Protein AF-A0A8J2SKM5-F1 (afdb_monomer_lite)

Structure (mmCIF, N/CA/C/O backbone):
data_AF-A0A8J2SKM5-F1
#
_entry.id   AF-A0A8J2SKM5-F1
#
loop_
_atom_site.group_PDB
_atom_site.id
_atom_site.type_symbol
_atom_site.label_atom_id
_atom_site.label_alt_id
_atom_site.label_comp_id
_atom_site.label_asym_id
_atom_site.label_entity_id
_atom_site.label_seq_id
_atom_site.pdbx_PDB_ins_code
_atom_site.Cartn_x
_atom_site.Cartn_y
_atom_site.Cartn_z
_atom_site.occupancy
_atom_site.B_iso_or_equiv
_atom_site.auth_seq_id
_atom_site.auth_comp_id
_atom_site.auth_asym_id
_atom_site.auth_atom_id
_atom_site.pdbx_PDB_model_num
ATOM 1 N N . MET A 1 1 ? 37.580 -40.994 -52.115 1.00 48.69 1 MET A N 1
ATOM 2 C CA . MET A 1 1 ? 36.484 -40.084 -52.524 1.00 48.69 1 MET A CA 1
ATOM 3 C C . MET A 1 1 ? 35.412 -40.002 -51.429 1.00 48.69 1 MET A C 1
ATOM 5 O O . MET A 1 1 ? 34.356 -40.594 -51.573 1.00 48.69 1 MET A O 1
ATOM 9 N N . ALA A 1 2 ? 35.670 -39.309 -50.312 1.00 52.66 2 ALA A N 1
ATOM 10 C CA . ALA A 1 2 ? 34.698 -39.196 -49.207 1.00 52.66 2 ALA A CA 1
ATOM 11 C C . ALA A 1 2 ? 34.924 -37.935 -48.347 1.00 52.66 2 ALA A C 1
ATOM 13 O O . ALA A 1 2 ? 34.934 -37.985 -47.120 1.00 52.66 2 ALA A O 1
ATOM 14 N N . HIS A 1 3 ? 35.181 -36.783 -48.975 1.00 53.03 3 HIS A N 1
ATOM 15 C CA . HIS A 1 3 ? 35.448 -35.561 -48.215 1.00 53.03 3 HIS A CA 1
ATOM 16 C C . HIS A 1 3 ? 35.112 -34.302 -49.016 1.00 53.03 3 HIS A C 1
ATOM 18 O O . HIS A 1 3 ? 35.996 -33.714 -49.628 1.00 53.03 3 HIS A O 1
ATOM 24 N N . LYS A 1 4 ? 33.827 -33.913 -49.062 1.00 53.94 4 LYS A N 1
ATOM 25 C CA . LYS A 1 4 ? 33.366 -32.530 -49.346 1.00 53.94 4 LYS A CA 1
ATOM 26 C C . LYS A 1 4 ? 31.835 -32.414 -49.338 1.00 53.94 4 LYS A C 1
ATOM 28 O O . LYS A 1 4 ? 31.220 -31.926 -50.273 1.00 53.94 4 LYS A O 1
ATOM 33 N N . MET A 1 5 ? 31.205 -32.795 -48.233 1.00 50.91 5 MET A N 1
ATOM 34 C CA . MET A 1 5 ? 29.841 -32.346 -47.935 1.00 50.91 5 MET A CA 1
ATOM 35 C C . MET A 1 5 ? 29.822 -31.691 -46.554 1.00 50.91 5 MET A C 1
ATOM 37 O O . MET A 1 5 ? 29.041 -32.024 -45.672 1.00 50.91 5 MET A O 1
ATOM 41 N N . ARG A 1 6 ? 30.717 -30.706 -46.366 1.00 52.28 6 ARG A N 1
ATOM 42 C CA . ARG A 1 6 ? 30.494 -29.636 -45.389 1.00 52.28 6 ARG A CA 1
ATOM 43 C C . ARG A 1 6 ? 29.260 -28.887 -45.868 1.00 52.28 6 ARG A C 1
ATOM 45 O O . ARG A 1 6 ? 29.346 -27.951 -46.661 1.00 52.28 6 ARG A O 1
ATOM 52 N N . THR A 1 7 ? 28.110 -29.370 -45.416 1.00 53.09 7 THR A N 1
ATOM 53 C CA . THR A 1 7 ? 26.835 -28.676 -45.395 1.00 53.09 7 THR A CA 1
ATOM 54 C C . THR A 1 7 ? 27.096 -27.217 -45.076 1.00 53.09 7 THR A C 1
ATOM 56 O O . THR A 1 7 ? 27.365 -26.841 -43.933 1.00 53.09 7 THR A O 1
ATOM 59 N N . ARG A 1 8 ? 26.990 -26.385 -46.111 1.00 49.41 8 ARG A N 1
ATOM 60 C CA . ARG A 1 8 ? 26.709 -24.962 -46.008 1.00 49.41 8 ARG A CA 1
ATOM 61 C C . ARG A 1 8 ? 25.318 -24.802 -45.378 1.00 49.41 8 ARG A C 1
ATOM 63 O O . ARG A 1 8 ? 24.445 -24.174 -45.958 1.00 49.41 8 ARG A O 1
ATOM 70 N N . ARG A 1 9 ? 25.143 -25.246 -44.125 1.00 49.62 9 ARG A N 1
ATOM 71 C CA . ARG A 1 9 ? 24.235 -24.633 -43.146 1.00 49.62 9 ARG A CA 1
ATOM 72 C C . ARG A 1 9 ? 24.802 -23.256 -42.774 1.00 49.62 9 ARG A C 1
ATOM 74 O O . ARG A 1 9 ? 24.892 -22.868 -41.616 1.00 49.62 9 ARG A O 1
ATOM 81 N N . ARG A 1 10 ? 25.147 -22.468 -43.798 1.00 50.62 10 ARG A N 1
ATOM 82 C CA . ARG A 1 10 ? 25.012 -21.024 -43.774 1.00 50.62 10 ARG A CA 1
ATOM 83 C C . ARG A 1 10 ? 23.504 -20.842 -43.767 1.00 50.62 10 ARG A C 1
ATOM 85 O O . ARG A 1 10 ? 22.896 -20.601 -44.803 1.00 50.62 10 ARG A O 1
ATOM 92 N N . ALA A 1 11 ? 22.911 -21.088 -42.599 1.00 51.03 11 ALA A N 1
ATOM 93 C CA . ALA A 1 11 ? 21.621 -20.557 -42.262 1.00 51.03 11 ALA A CA 1
ATOM 94 C C . ALA A 1 11 ? 21.741 -19.087 -42.645 1.00 51.03 11 ALA A C 1
ATOM 96 O O . ALA A 1 11 ? 22.418 -18.304 -41.972 1.00 51.03 11 ALA A O 1
ATOM 97 N N . ARG A 1 12 ? 21.164 -18.724 -43.795 1.00 51.00 12 ARG A N 1
ATOM 98 C CA . ARG A 1 12 ? 20.556 -17.417 -43.928 1.00 51.00 12 ARG A CA 1
ATOM 99 C C . ARG A 1 12 ? 19.688 -17.369 -42.683 1.00 51.00 12 ARG A C 1
ATOM 101 O O . ARG A 1 12 ? 18.651 -18.016 -42.632 1.00 51.00 12 ARG A O 1
ATOM 108 N N . ARG A 1 13 ? 20.197 -16.736 -41.622 1.00 56.44 13 ARG A N 1
ATOM 109 C CA . ARG A 1 13 ? 19.357 -16.157 -40.590 1.00 56.44 13 ARG A CA 1
ATOM 110 C C . ARG A 1 13 ? 18.520 -15.184 -41.393 1.00 56.44 13 ARG A C 1
ATOM 112 O O . ARG A 1 13 ? 18.945 -14.053 -41.624 1.00 56.44 13 ARG A O 1
ATOM 119 N N . GLU A 1 14 ? 17.435 -15.691 -41.974 1.00 56.38 14 GLU A N 1
ATOM 120 C CA . GLU A 1 14 ? 16.367 -14.866 -42.483 1.00 56.38 14 GLU A CA 1
ATOM 121 C C . GLU A 1 14 ? 16.112 -13.904 -41.346 1.00 56.38 14 GLU A C 1
ATOM 123 O O . GLU A 1 14 ? 15.884 -14.321 -40.207 1.00 56.38 14 GLU A O 1
ATOM 128 N N . LYS A 1 15 ? 16.378 -12.622 -41.619 1.00 57.97 15 LYS A N 1
ATOM 129 C CA . LYS A 1 15 ? 16.114 -11.567 -40.655 1.00 57.97 15 LYS A CA 1
ATOM 130 C C . LYS A 1 15 ? 14.704 -11.849 -40.161 1.00 57.97 15 LYS A C 1
ATOM 132 O O . LYS A 1 15 ? 13.797 -11.880 -40.994 1.00 57.97 15 LYS A O 1
ATOM 137 N N . SER A 1 16 ? 14.578 -12.145 -38.863 1.00 65.81 16 SER A N 1
ATOM 138 C CA . SER A 1 16 ? 13.290 -12.412 -38.230 1.00 65.81 16 SER A CA 1
ATOM 139 C C . SER A 1 16 ? 12.296 -11.385 -38.771 1.00 65.81 16 SER A C 1
ATOM 141 O O . SER A 1 16 ? 12.682 -10.216 -38.858 1.00 65.81 16 SER A O 1
ATOM 143 N N . PRO A 1 17 ? 11.086 -11.772 -39.204 1.00 72.31 17 PRO A N 1
ATOM 144 C CA . PRO A 1 17 ? 10.140 -10.855 -39.843 1.00 72.31 17 PRO A CA 1
ATOM 145 C C . PRO A 1 17 ? 9.897 -9.575 -39.021 1.00 72.31 17 PRO A C 1
ATOM 147 O O . PRO A 1 17 ? 9.673 -8.513 -39.594 1.00 72.31 17 PRO A O 1
ATOM 150 N N . LEU A 1 18 ? 10.090 -9.643 -37.698 1.00 65.94 18 LEU A N 1
ATOM 151 C CA . LEU A 1 18 ? 10.108 -8.501 -36.778 1.00 65.94 18 LEU A CA 1
ATOM 152 C C . LEU A 1 18 ? 11.129 -7.401 -37.141 1.00 65.94 18 LEU A C 1
ATOM 154 O O . LEU A 1 18 ? 10.846 -6.224 -36.968 1.00 65.94 18 LEU A O 1
ATOM 158 N N . LEU A 1 19 ? 12.296 -7.751 -37.685 1.00 68.81 19 LEU A N 1
ATOM 159 C CA . LEU A 1 19 ? 13.380 -6.825 -38.053 1.00 68.81 19 LEU A CA 1
ATOM 160 C C . LEU A 1 19 ? 13.127 -6.054 -39.356 1.00 68.81 19 LEU A C 1
ATOM 162 O O . LEU A 1 19 ? 13.995 -5.310 -39.805 1.00 68.81 19 LEU A O 1
ATOM 166 N N . ARG A 1 20 ? 11.986 -6.280 -40.015 1.00 79.81 20 ARG A N 1
ATOM 167 C CA . ARG A 1 20 ? 11.572 -5.521 -41.205 1.00 79.81 20 ARG A CA 1
ATOM 168 C C . ARG A 1 20 ? 10.576 -4.412 -40.876 1.00 79.81 20 ARG A C 1
ATOM 170 O O . ARG A 1 20 ? 10.197 -3.665 -41.773 1.00 79.81 20 ARG A O 1
ATOM 177 N N . LEU A 1 21 ? 10.133 -4.321 -39.624 1.00 82.44 21 LEU A N 1
ATOM 178 C CA . LEU A 1 21 ? 9.166 -3.317 -39.215 1.00 82.44 21 LEU A CA 1
ATOM 179 C C . LEU A 1 21 ? 9.835 -1.937 -39.086 1.00 82.44 21 LEU A C 1
ATOM 181 O O . LEU A 1 21 ? 10.950 -1.847 -38.566 1.00 82.44 21 LEU A O 1
ATOM 185 N N . PRO A 1 22 ? 9.154 -0.858 -39.508 1.00 85.44 22 PRO A N 1
ATOM 186 C CA . PRO A 1 22 ? 9.559 0.509 -39.212 1.00 85.44 22 PRO A CA 1
ATOM 187 C C . PRO A 1 22 ? 9.805 0.741 -37.717 1.00 85.44 22 PRO A C 1
ATOM 189 O O . PRO A 1 22 ? 9.097 0.210 -36.858 1.00 85.44 22 PRO A O 1
ATOM 192 N N . THR A 1 23 ? 10.774 1.603 -37.416 1.00 81.50 23 THR A N 1
ATOM 193 C CA . THR A 1 23 ? 11.190 1.996 -36.060 1.00 81.50 23 THR A CA 1
ATOM 194 C C . THR A 1 23 ? 10.018 2.405 -35.163 1.00 81.50 23 THR A C 1
ATOM 196 O O . THR A 1 23 ? 9.990 2.054 -33.982 1.00 81.50 23 THR A O 1
ATOM 199 N N . ASP A 1 24 ? 9.030 3.112 -35.714 1.00 78.50 24 ASP A N 1
ATOM 200 C CA . ASP A 1 24 ? 7.871 3.593 -34.956 1.00 78.50 24 ASP A CA 1
ATOM 201 C C . ASP A 1 24 ? 6.901 2.464 -34.593 1.00 78.50 24 ASP A C 1
ATOM 203 O O . ASP A 1 24 ? 6.382 2.426 -33.477 1.00 78.50 24 ASP A O 1
ATOM 207 N N . LEU A 1 25 ? 6.725 1.482 -35.485 1.00 80.75 25 LEU A N 1
ATOM 208 C CA . LEU A 1 25 ? 5.929 0.288 -35.196 1.00 80.75 25 LEU A CA 1
ATOM 209 C C . LEU A 1 25 ? 6.609 -0.592 -34.150 1.00 80.75 25 LEU A C 1
ATOM 211 O O . LEU A 1 25 ? 5.942 -1.073 -33.239 1.00 80.75 25 LEU A O 1
ATOM 215 N N . LEU A 1 26 ? 7.934 -0.744 -34.218 1.00 79.38 26 LEU A N 1
ATOM 216 C CA . LEU A 1 26 ? 8.693 -1.430 -33.171 1.00 79.38 26 LEU A CA 1
ATOM 217 C C . LEU A 1 26 ? 8.519 -0.740 -31.814 1.00 79.38 26 LEU A C 1
ATOM 219 O O . LEU A 1 26 ? 8.252 -1.412 -30.819 1.00 79.38 26 LEU A O 1
ATOM 223 N N . ARG A 1 27 ? 8.595 0.596 -31.769 1.00 74.38 27 ARG A N 1
ATOM 224 C CA . ARG A 1 27 ? 8.368 1.365 -30.537 1.00 74.38 27 ARG A CA 1
ATOM 225 C C . ARG A 1 27 ? 6.966 1.126 -29.973 1.00 74.38 27 ARG A C 1
ATOM 227 O O . ARG A 1 27 ? 6.847 0.884 -28.777 1.00 74.38 27 ARG A O 1
ATOM 234 N N . LYS A 1 28 ? 5.938 1.135 -30.828 1.00 79.00 28 LYS A N 1
ATOM 235 C CA . LYS A 1 28 ? 4.542 0.888 -30.437 1.00 79.00 28 LYS A CA 1
ATOM 236 C C . LYS A 1 28 ? 4.320 -0.546 -29.940 1.00 79.00 28 LYS A C 1
ATOM 238 O O . LYS A 1 28 ? 3.650 -0.764 -28.939 1.00 79.00 28 LYS A O 1
ATOM 243 N N . ILE A 1 29 ? 4.923 -1.540 -30.591 1.00 79.19 29 ILE A N 1
ATOM 244 C CA . ILE A 1 29 ? 4.860 -2.939 -30.134 1.00 79.19 29 ILE A CA 1
ATOM 245 C C . ILE A 1 29 ? 5.523 -3.079 -28.760 1.00 79.19 29 ILE A C 1
ATOM 247 O O . ILE A 1 29 ? 4.949 -3.687 -27.854 1.00 79.19 29 ILE A O 1
ATOM 251 N N . ALA A 1 30 ? 6.710 -2.494 -28.582 1.00 75.69 30 ALA A N 1
ATOM 252 C CA . ALA A 1 30 ? 7.411 -2.517 -27.303 1.00 75.69 30 ALA A CA 1
ATOM 253 C C . ALA A 1 30 ? 6.627 -1.803 -26.202 1.00 75.69 30 ALA A C 1
ATOM 255 O O . ALA A 1 30 ? 6.622 -2.290 -25.071 1.00 75.69 30 ALA A O 1
ATOM 256 N N . SER A 1 31 ? 5.935 -0.705 -26.530 1.00 74.19 31 SER A N 1
ATOM 257 C CA . SER A 1 31 ? 5.177 0.045 -25.536 1.00 74.19 31 SER A CA 1
ATOM 258 C C . SER A 1 31 ? 3.954 -0.702 -25.008 1.00 74.19 31 SER A C 1
ATOM 260 O O . SER A 1 31 ? 3.530 -0.456 -23.887 1.00 74.19 31 SER A O 1
ATOM 262 N N . HIS A 1 32 ? 3.401 -1.626 -25.797 1.00 77.44 32 HIS A N 1
ATOM 263 C CA . HIS A 1 32 ? 2.257 -2.445 -25.391 1.00 77.44 32 HIS A CA 1
ATOM 264 C C . HIS A 1 32 ? 2.648 -3.786 -24.760 1.00 77.44 32 HIS A C 1
ATOM 266 O O . HIS A 1 32 ? 1.908 -4.301 -23.932 1.00 77.44 32 HIS A O 1
ATOM 272 N N . THR A 1 33 ? 3.780 -4.376 -25.155 1.00 75.62 33 THR A N 1
ATOM 273 C CA . THR A 1 33 ? 4.139 -5.745 -24.734 1.00 75.62 33 THR A CA 1
ATOM 274 C C . THR A 1 33 ? 5.146 -5.806 -23.591 1.00 75.62 33 THR A C 1
ATOM 276 O O . THR A 1 33 ? 5.185 -6.823 -22.905 1.00 75.62 33 THR A O 1
ATOM 279 N N . VAL A 1 34 ? 5.975 -4.767 -23.397 1.00 71.06 34 VAL A N 1
ATOM 280 C CA . VAL A 1 34 ? 7.001 -4.669 -22.332 1.00 71.06 34 VAL A CA 1
ATOM 281 C C . VAL A 1 34 ? 7.763 -5.994 -22.119 1.00 71.06 34 VAL A C 1
ATOM 283 O O . VAL A 1 34 ? 7.981 -6.445 -20.998 1.00 71.06 34 VAL A O 1
ATOM 286 N N . SER A 1 35 ? 8.141 -6.671 -23.212 1.00 76.00 35 SER A N 1
ATOM 287 C CA . SER A 1 35 ? 8.773 -7.996 -23.155 1.00 76.00 35 SER A CA 1
ATOM 288 C C . SER A 1 35 ? 10.281 -7.912 -23.424 1.00 76.00 35 SER A C 1
ATOM 290 O O . SER A 1 35 ? 10.691 -7.674 -24.568 1.00 76.00 35 SER A O 1
ATOM 292 N N . PRO A 1 36 ? 11.142 -8.171 -22.417 1.00 70.12 36 PRO A N 1
ATOM 293 C CA . PRO A 1 36 ? 12.594 -8.199 -22.602 1.00 70.12 36 PRO A CA 1
ATOM 294 C C . PRO A 1 36 ? 13.040 -9.226 -23.650 1.00 70.12 36 PRO A C 1
ATOM 296 O O . PRO A 1 36 ? 14.025 -9.006 -24.356 1.00 70.12 36 PRO A O 1
ATOM 299 N N . ALA A 1 37 ? 12.288 -10.321 -23.807 1.00 71.75 37 ALA A N 1
ATOM 300 C CA . ALA A 1 37 ? 12.570 -11.360 -24.792 1.00 71.75 37 ALA A CA 1
ATOM 301 C C . ALA A 1 37 ? 12.526 -10.821 -26.231 1.00 71.75 37 ALA A C 1
ATOM 303 O O . ALA A 1 37 ? 13.354 -11.213 -27.052 1.00 71.75 37 ALA A O 1
ATOM 304 N N . VAL A 1 38 ? 11.633 -9.870 -26.528 1.00 71.75 38 VAL A N 1
ATOM 305 C CA . VAL A 1 38 ? 11.542 -9.225 -27.851 1.00 71.75 38 VAL A CA 1
ATOM 306 C C . VAL A 1 38 ? 12.781 -8.365 -2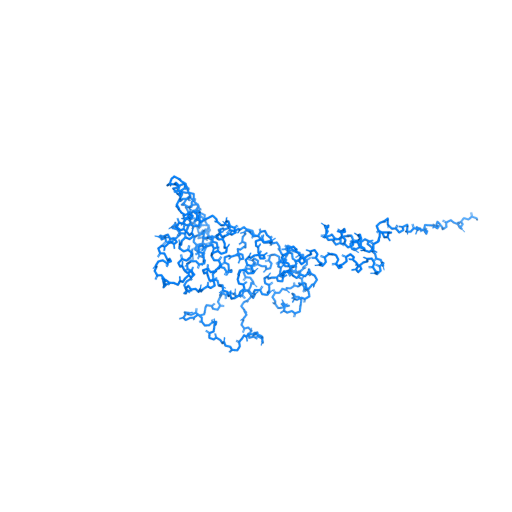8.118 1.00 71.75 38 VAL A C 1
ATOM 308 O O . VAL A 1 38 ? 13.358 -8.424 -29.204 1.00 71.75 38 VAL A O 1
ATOM 311 N N . VAL A 1 39 ? 13.257 -7.628 -27.108 1.00 74.44 39 VAL A N 1
ATOM 312 C CA . VAL A 1 39 ? 14.484 -6.816 -27.200 1.00 74.44 39 VAL A CA 1
ATOM 313 C C . VAL A 1 39 ? 15.720 -7.696 -27.421 1.00 74.44 39 VAL A C 1
ATOM 315 O O . VAL A 1 39 ? 16.593 -7.349 -28.220 1.00 74.44 39 VAL A O 1
ATOM 318 N N . VAL A 1 40 ? 15.797 -8.844 -26.739 1.00 73.44 40 VAL A N 1
ATOM 319 C CA . VAL A 1 40 ? 16.894 -9.819 -26.882 1.00 73.44 40 VAL A CA 1
ATOM 320 C C . VAL A 1 40 ? 16.839 -10.524 -28.243 1.00 73.44 40 VAL A C 1
ATOM 322 O O . VAL A 1 40 ? 17.878 -10.690 -28.887 1.00 73.44 40 VAL A O 1
ATOM 325 N N . ALA A 1 41 ? 15.644 -10.878 -28.726 1.00 73.88 41 ALA A N 1
ATOM 326 C CA . ALA A 1 41 ? 15.440 -11.553 -30.010 1.00 73.88 41 ALA A CA 1
ATOM 327 C C . ALA A 1 41 ? 15.875 -10.704 -31.217 1.00 73.88 41 ALA A C 1
ATOM 329 O O . ALA A 1 41 ? 16.332 -11.248 -32.225 1.00 73.88 41 ALA A O 1
ATOM 330 N N . VAL A 1 42 ? 15.821 -9.371 -31.101 1.00 72.75 42 VAL A N 1
ATOM 331 C CA . VAL A 1 42 ? 16.360 -8.437 -32.108 1.00 72.75 42 VAL A CA 1
ATOM 332 C C . VAL A 1 42 ? 17.894 -8.491 -32.211 1.00 72.75 42 VAL A C 1
ATOM 334 O O . VAL A 1 42 ? 18.481 -7.972 -33.158 1.00 72.75 42 VAL A O 1
ATOM 337 N N . GLY A 1 43 ? 18.580 -9.235 -31.338 1.00 68.25 43 GLY A N 1
ATOM 338 C CA . GLY A 1 43 ? 19.947 -9.689 -31.586 1.00 68.25 43 GLY A CA 1
ATOM 339 C C . GLY A 1 43 ? 20.927 -8.530 -31.755 1.00 68.25 43 GLY A C 1
ATOM 340 O O . GLY A 1 43 ? 20.983 -7.667 -30.896 1.00 68.25 43 GLY A O 1
ATOM 341 N N . LYS A 1 44 ? 21.728 -8.504 -32.835 1.00 74.25 44 LYS A N 1
ATOM 342 C CA . LYS A 1 44 ? 22.814 -7.520 -33.058 1.00 74.25 44 LYS A CA 1
ATOM 343 C C . LYS A 1 44 ? 22.380 -6.198 -33.713 1.00 74.25 44 LYS A C 1
ATOM 345 O O . LYS A 1 44 ? 23.209 -5.302 -33.826 1.00 74.25 44 LYS A O 1
ATOM 350 N N . PHE A 1 45 ? 21.118 -6.039 -34.101 1.00 80.62 45 PHE A N 1
ATOM 351 C CA . PHE A 1 45 ? 20.659 -4.870 -34.856 1.00 80.62 45 PHE A CA 1
ATOM 352 C C . PHE A 1 45 ? 20.504 -3.646 -33.939 1.00 80.62 45 PHE A C 1
ATOM 354 O O . PHE A 1 45 ? 19.615 -3.596 -33.093 1.00 80.62 45 PHE A O 1
ATOM 361 N N . ALA A 1 46 ? 21.459 -2.713 -34.009 1.00 82.12 46 ALA A N 1
ATOM 362 C CA . ALA A 1 46 ? 21.568 -1.597 -33.069 1.00 82.12 46 ALA A CA 1
ATOM 363 C C . ALA A 1 46 ? 20.391 -0.595 -33.121 1.00 82.12 46 ALA A C 1
ATOM 365 O O . ALA A 1 46 ? 19.871 -0.289 -32.044 1.00 82.12 46 ALA A O 1
ATOM 366 N N . PRO A 1 47 ? 19.932 -0.104 -34.294 1.00 80.12 47 PRO A N 1
ATOM 367 C CA . PRO A 1 47 ? 18.870 0.904 -34.334 1.00 80.12 47 PRO A CA 1
ATOM 368 C C . PRO A 1 47 ? 17.503 0.349 -33.910 1.00 80.12 47 PRO A C 1
ATOM 370 O O . PRO A 1 47 ? 16.812 0.968 -33.104 1.00 80.12 47 PRO A O 1
ATOM 373 N N . GLU A 1 48 ? 17.145 -0.856 -34.348 1.00 79.31 48 GLU A N 1
ATOM 374 C CA . GLU A 1 48 ? 15.899 -1.540 -33.990 1.00 79.31 48 GLU A CA 1
ATOM 375 C C . GLU A 1 48 ? 15.871 -1.873 -32.495 1.00 79.31 48 GLU A C 1
ATOM 377 O O . GLU A 1 48 ? 14.861 -1.673 -31.819 1.00 79.31 48 GLU A O 1
ATOM 382 N N . ARG A 1 49 ? 17.009 -2.304 -31.934 1.00 80.19 49 ARG A N 1
ATOM 383 C CA . ARG A 1 49 ? 17.127 -2.544 -30.491 1.00 80.19 49 ARG A CA 1
ATOM 384 C C . ARG A 1 49 ? 17.011 -1.251 -29.691 1.00 80.19 49 ARG A C 1
ATOM 386 O O . ARG A 1 49 ? 16.389 -1.258 -28.634 1.00 80.19 49 ARG A O 1
ATOM 393 N N . ALA A 1 50 ? 17.598 -0.152 -30.165 1.00 80.44 50 ALA A N 1
ATOM 394 C CA . ALA A 1 50 ? 17.474 1.150 -29.514 1.00 80.44 50 ALA A CA 1
ATOM 395 C C . ALA A 1 50 ? 16.022 1.657 -29.533 1.00 80.44 50 ALA A C 1
ATOM 397 O O . ALA A 1 50 ? 15.550 2.200 -28.537 1.00 80.44 50 ALA A O 1
ATOM 398 N N . ALA A 1 51 ? 15.299 1.433 -30.630 1.00 75.25 51 ALA A N 1
ATOM 399 C CA . ALA A 1 51 ? 13.893 1.798 -30.758 1.00 75.25 51 ALA A CA 1
ATOM 400 C C . ALA A 1 51 ? 12.980 0.988 -29.833 1.00 75.25 51 ALA A C 1
ATOM 402 O O . ALA A 1 51 ? 12.159 1.574 -29.127 1.00 75.25 51 ALA A O 1
ATOM 403 N N . LEU A 1 52 ? 13.170 -0.336 -29.788 1.00 78.75 52 LEU A N 1
ATOM 404 C CA . LEU A 1 52 ? 12.461 -1.208 -28.852 1.00 78.75 52 LEU A CA 1
ATOM 405 C C . LEU A 1 52 ? 12.742 -0.805 -27.404 1.00 78.75 52 LEU A C 1
ATOM 407 O O . LEU A 1 52 ? 11.805 -0.670 -26.631 1.00 78.75 52 LEU A O 1
ATOM 411 N N . ARG A 1 53 ? 14.008 -0.525 -27.058 1.00 80.25 53 ARG A N 1
ATOM 412 C CA . ARG A 1 53 ? 14.392 -0.048 -25.719 1.00 80.25 53 ARG A CA 1
ATOM 413 C C . ARG A 1 53 ? 13.673 1.240 -25.341 1.00 80.25 53 ARG A C 1
ATOM 415 O O . ARG A 1 53 ? 13.041 1.270 -24.301 1.00 80.25 53 ARG A O 1
ATOM 422 N N . LYS A 1 54 ? 13.692 2.261 -26.204 1.00 79.88 54 LYS A N 1
ATOM 423 C CA . LYS A 1 54 ? 12.969 3.518 -25.944 1.00 79.88 54 LYS A CA 1
ATOM 424 C C . LYS A 1 54 ? 11.466 3.293 -25.747 1.00 79.88 54 LYS A C 1
ATOM 426 O O . LYS A 1 54 ? 10.862 3.965 -24.922 1.00 79.88 54 LYS A O 1
ATOM 431 N N . GLY A 1 55 ? 10.868 2.363 -26.497 1.00 78.44 55 GLY A N 1
ATOM 432 C CA . GLY A 1 55 ? 9.463 1.981 -26.328 1.00 78.44 55 GLY A CA 1
ATOM 433 C C . GLY A 1 55 ? 9.192 1.288 -24.992 1.00 78.44 55 GLY A C 1
ATOM 434 O O . GLY A 1 55 ? 8.234 1.647 -24.315 1.00 78.44 55 GLY A O 1
ATOM 435 N N . THR A 1 56 ? 10.053 0.349 -24.588 1.00 80.88 56 THR A N 1
ATOM 436 C CA . THR A 1 56 ? 9.987 -0.314 -23.276 1.00 80.88 56 THR A CA 1
ATOM 437 C C . THR A 1 56 ? 10.162 0.692 -22.140 1.00 80.88 56 THR A C 1
ATOM 439 O O . THR A 1 56 ? 9.337 0.723 -21.239 1.00 80.88 56 THR A O 1
ATOM 442 N N . ASP A 1 57 ? 11.168 1.563 -22.220 1.00 83.38 57 ASP A N 1
ATOM 443 C CA . ASP A 1 57 ? 11.464 2.568 -21.197 1.00 83.38 57 ASP A CA 1
ATOM 444 C C . ASP A 1 57 ? 10.287 3.551 -21.023 1.00 83.38 57 ASP A C 1
ATOM 446 O O . ASP A 1 57 ? 9.896 3.882 -19.904 1.00 83.38 57 ASP A O 1
ATOM 450 N N . ALA A 1 58 ? 9.677 3.994 -22.130 1.00 81.50 58 ALA A N 1
ATOM 451 C CA . ALA A 1 58 ? 8.492 4.850 -22.094 1.00 81.50 58 ALA A CA 1
ATOM 452 C C . ALA A 1 58 ? 7.284 4.136 -21.468 1.00 81.50 58 ALA A C 1
ATOM 454 O O . ALA A 1 58 ? 6.568 4.736 -20.667 1.00 81.50 58 ALA A O 1
ATOM 455 N N . ALA A 1 59 ? 7.084 2.855 -21.788 1.00 82.00 59 ALA A N 1
ATOM 456 C CA . ALA A 1 59 ? 6.017 2.050 -21.201 1.00 82.00 59 ALA A CA 1
ATOM 457 C C . ALA A 1 59 ? 6.200 1.864 -19.696 1.00 82.00 59 ALA A C 1
ATOM 459 O O . ALA A 1 59 ? 5.263 2.091 -18.934 1.00 82.00 59 ALA A O 1
ATOM 460 N N . GLU A 1 60 ? 7.415 1.516 -19.267 1.00 82.69 60 GLU A N 1
ATOM 461 C CA . GLU A 1 60 ? 7.771 1.344 -17.857 1.00 82.69 60 GLU A CA 1
ATOM 462 C C . GLU A 1 60 ? 7.506 2.622 -17.056 1.00 82.69 60 GLU A C 1
ATOM 464 O O . GLU A 1 60 ? 6.891 2.563 -15.994 1.00 82.69 60 GLU A O 1
ATOM 469 N N . ARG A 1 61 ? 7.868 3.792 -17.594 1.00 84.00 61 ARG A N 1
ATOM 470 C CA . ARG A 1 61 ? 7.568 5.081 -16.951 1.00 84.00 61 ARG A CA 1
ATOM 471 C C . ARG A 1 61 ? 6.076 5.398 -16.941 1.00 84.00 61 ARG A C 1
ATOM 473 O O . ARG A 1 61 ? 5.560 5.868 -15.929 1.00 84.00 61 ARG A O 1
ATOM 480 N N . SER A 1 62 ? 5.378 5.129 -18.045 1.00 83.31 62 SER A N 1
ATOM 481 C CA . SER A 1 62 ? 3.939 5.397 -18.163 1.00 83.31 62 SER A CA 1
ATOM 482 C C . SER A 1 62 ? 3.095 4.539 -17.221 1.00 83.31 62 SER A C 1
ATOM 484 O O . SER A 1 62 ? 2.083 5.019 -16.719 1.00 83.31 62 SER A O 1
ATOM 486 N N . ARG A 1 63 ? 3.546 3.313 -16.911 1.00 78.81 63 ARG A N 1
ATOM 487 C CA . ARG A 1 63 ? 2.868 2.394 -15.986 1.00 78.81 63 ARG A CA 1
ATOM 488 C C . ARG A 1 63 ? 2.633 3.015 -14.607 1.00 78.81 63 ARG A C 1
ATOM 490 O O . ARG A 1 63 ? 1.658 2.677 -13.953 1.00 78.81 63 ARG A O 1
ATOM 497 N N . PHE A 1 64 ? 3.503 3.931 -14.192 1.00 76.50 64 PHE A N 1
ATOM 498 C CA . PHE A 1 64 ? 3.430 4.614 -12.901 1.00 76.50 64 PHE A CA 1
ATOM 499 C C . PHE A 1 64 ? 3.149 6.115 -13.072 1.00 76.50 64 PHE A C 1
ATOM 501 O O . PHE A 1 64 ? 3.755 6.945 -12.395 1.00 76.50 64 PHE A O 1
ATOM 508 N N . GLY A 1 65 ? 2.311 6.487 -14.049 1.00 76.31 65 GLY A N 1
ATOM 509 C CA . GLY A 1 65 ? 1.890 7.878 -14.264 1.00 76.31 65 GLY A CA 1
ATOM 510 C C . GLY A 1 65 ? 3.025 8.838 -14.646 1.00 76.31 65 GLY A C 1
ATOM 511 O O . GLY A 1 65 ? 2.931 10.032 -14.397 1.00 76.31 65 GLY A O 1
ATOM 512 N N . GLY A 1 66 ? 4.132 8.332 -15.201 1.00 76.00 66 GLY A N 1
ATOM 513 C CA . GLY A 1 66 ? 5.318 9.134 -15.530 1.00 76.00 66 GLY A CA 1
ATOM 514 C C . GLY A 1 66 ? 6.263 9.394 -14.350 1.00 76.00 66 GLY A C 1
ATOM 515 O O . GLY A 1 66 ? 7.372 9.880 -14.562 1.00 76.00 66 GLY A O 1
ATOM 516 N N . ILE A 1 67 ? 5.871 9.010 -13.132 1.00 68.62 67 ILE A N 1
ATOM 517 C CA . ILE A 1 67 ? 6.673 9.131 -11.904 1.00 68.62 67 ILE A CA 1
ATOM 518 C C . ILE A 1 67 ? 7.645 7.936 -11.775 1.00 68.62 67 ILE A C 1
ATOM 520 O O . ILE A 1 67 ? 8.625 7.977 -11.031 1.00 68.62 67 ILE A O 1
ATOM 524 N N . GLY A 1 68 ? 7.432 6.865 -12.543 1.00 70.44 68 GLY A N 1
ATOM 525 C CA . GLY A 1 68 ? 8.261 5.658 -12.523 1.00 70.44 68 GLY A CA 1
ATOM 526 C C . GLY A 1 68 ? 9.696 5.857 -13.025 1.00 70.44 68 GLY A C 1
ATOM 527 O O . GLY A 1 68 ? 9.992 6.747 -13.820 1.00 70.44 68 GLY A O 1
ATOM 528 N N . MET A 1 69 ? 10.599 4.990 -12.569 1.00 84.69 69 MET A N 1
ATOM 529 C CA . MET A 1 69 ? 11.923 4.795 -13.171 1.00 84.69 69 MET A CA 1
ATOM 530 C C . MET A 1 69 ? 11.862 3.610 -14.140 1.00 84.69 69 MET A C 1
ATOM 532 O O . MET A 1 69 ? 11.006 2.738 -13.995 1.00 84.69 69 MET A O 1
ATOM 536 N N . THR A 1 70 ? 12.771 3.550 -15.113 1.00 87.00 70 THR A N 1
ATOM 537 C CA . THR A 1 70 ? 12.952 2.310 -15.890 1.00 87.00 70 THR A CA 1
ATOM 538 C C . THR A 1 70 ? 13.585 1.229 -15.019 1.00 87.00 70 THR A C 1
ATOM 540 O O . THR A 1 70 ? 14.311 1.535 -14.069 1.00 87.00 70 THR A O 1
ATOM 543 N N . VAL A 1 71 ? 13.399 -0.043 -15.375 1.00 83.19 71 VAL A N 1
ATOM 544 C CA . VAL A 1 71 ? 14.016 -1.174 -14.657 1.00 83.19 71 VAL A CA 1
ATOM 545 C C . VAL A 1 71 ? 15.540 -1.033 -14.625 1.00 83.19 71 VAL A C 1
ATOM 547 O O . VAL A 1 71 ? 16.172 -1.364 -13.627 1.00 83.19 71 VAL A O 1
ATOM 550 N N . ARG A 1 72 ? 16.147 -0.497 -15.694 1.00 82.88 72 ARG A N 1
ATOM 551 C CA . ARG A 1 72 ? 17.601 -0.284 -15.761 1.00 82.88 72 ARG A CA 1
ATOM 552 C C . ARG A 1 72 ? 18.066 0.837 -14.837 1.00 82.88 72 ARG A C 1
ATOM 554 O O . ARG A 1 72 ? 19.103 0.692 -14.199 1.00 82.88 72 ARG A O 1
ATOM 561 N N . GLU A 1 73 ? 17.348 1.955 -14.803 1.00 88.81 73 GLU A N 1
ATOM 562 C CA . GLU A 1 73 ? 17.670 3.053 -13.885 1.00 88.81 73 GLU A CA 1
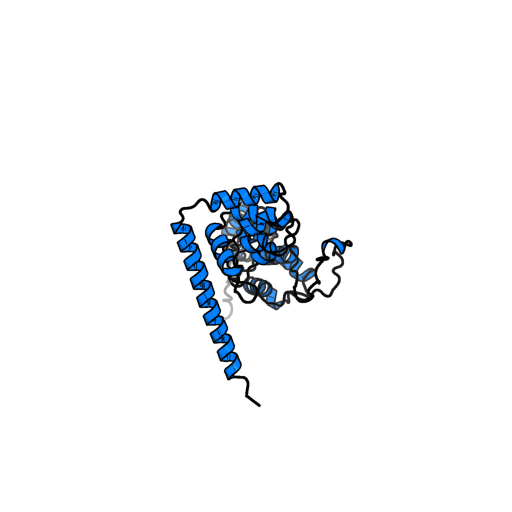ATOM 563 C C . GLU A 1 73 ? 17.526 2.597 -12.442 1.00 88.81 73 GLU A C 1
ATOM 565 O O . GLU A 1 73 ? 18.410 2.859 -11.632 1.00 88.81 73 GLU A O 1
ATOM 570 N N . ALA A 1 74 ? 16.464 1.844 -12.158 1.00 87.75 74 ALA A N 1
ATOM 571 C CA . ALA A 1 74 ? 16.252 1.246 -10.858 1.00 87.75 74 ALA A CA 1
ATOM 572 C C . ALA A 1 74 ? 17.394 0.295 -10.473 1.00 87.75 74 ALA A C 1
ATOM 574 O O . ALA A 1 74 ? 17.975 0.423 -9.401 1.00 87.75 74 ALA A O 1
ATOM 575 N N . GLU A 1 75 ? 17.790 -0.611 -11.371 1.00 86.25 75 GLU A N 1
ATOM 576 C CA . GLU A 1 75 ? 18.915 -1.518 -11.135 1.00 86.25 75 GLU A CA 1
ATOM 577 C C . GLU A 1 75 ? 20.224 -0.766 -10.882 1.00 86.25 75 GLU A C 1
ATOM 579 O O . GLU A 1 75 ? 20.971 -1.088 -9.957 1.00 86.25 75 GLU A O 1
ATOM 584 N N . HIS A 1 76 ? 20.512 0.236 -11.715 1.00 88.06 76 HIS A N 1
ATOM 585 C CA . HIS A 1 76 ? 21.712 1.047 -11.582 1.00 88.06 76 HIS A CA 1
ATOM 586 C C . HIS A 1 76 ? 21.739 1.760 -10.232 1.00 88.06 76 HIS A C 1
ATOM 588 O O . HIS A 1 76 ? 22.770 1.770 -9.562 1.00 88.06 76 HIS A O 1
ATOM 594 N N . GLU A 1 77 ? 20.607 2.314 -9.809 1.00 88.50 77 GLU A N 1
ATOM 595 C CA . GLU A 1 77 ? 20.489 3.003 -8.535 1.00 88.50 77 GLU A CA 1
ATOM 596 C C . GLU A 1 77 ? 20.639 2.044 -7.343 1.00 88.50 77 GLU A C 1
ATOM 598 O O . GLU A 1 77 ? 21.417 2.339 -6.436 1.00 88.50 77 GLU A O 1
ATOM 603 N N . LEU A 1 78 ? 20.015 0.859 -7.379 1.00 85.44 78 LEU A N 1
ATOM 604 C CA . LEU A 1 78 ? 20.186 -0.182 -6.352 1.00 85.44 78 LEU A CA 1
ATOM 605 C C . LEU A 1 78 ? 21.652 -0.603 -6.214 1.00 85.44 78 LEU A C 1
ATOM 607 O O . LEU A 1 78 ? 22.183 -0.649 -5.107 1.00 85.44 78 LEU A O 1
ATOM 611 N N . ARG A 1 79 ? 22.340 -0.840 -7.336 1.00 85.19 79 ARG A N 1
ATOM 612 C CA . ARG A 1 79 ? 23.749 -1.265 -7.337 1.00 85.19 79 ARG A CA 1
ATOM 613 C C . ARG A 1 79 ? 24.726 -0.170 -6.908 1.00 85.19 79 ARG A C 1
ATOM 615 O O . ARG A 1 79 ? 25.792 -0.490 -6.389 1.00 85.19 79 ARG A O 1
ATOM 622 N N . THR A 1 80 ? 24.417 1.099 -7.177 1.00 86.50 80 THR A N 1
ATOM 623 C CA . THR A 1 80 ? 25.343 2.215 -6.912 1.00 86.50 80 THR A CA 1
ATOM 624 C C . THR A 1 80 ? 25.123 2.854 -5.553 1.00 86.50 80 THR A C 1
ATOM 626 O O . THR A 1 80 ? 26.095 3.091 -4.842 1.00 86.50 80 THR A O 1
ATOM 629 N N . ARG A 1 81 ? 23.869 3.122 -5.182 1.00 83.81 81 ARG A N 1
ATOM 630 C CA . ARG A 1 81 ? 23.523 3.852 -3.955 1.00 83.81 81 ARG A CA 1
ATOM 631 C C . ARG A 1 81 ? 23.214 2.941 -2.777 1.00 83.81 81 ARG A C 1
ATOM 633 O O . ARG A 1 81 ? 23.431 3.339 -1.643 1.00 83.81 81 ARG A O 1
ATOM 640 N N . TYR A 1 82 ? 22.728 1.732 -3.045 1.00 82.56 82 TYR A N 1
ATOM 641 C CA . TYR A 1 82 ? 22.193 0.834 -2.019 1.00 82.56 82 TYR A CA 1
ATOM 642 C C . TYR A 1 82 ? 22.954 -0.491 -1.931 1.00 82.56 82 TYR A C 1
ATOM 644 O O . TYR A 1 82 ? 22.416 -1.503 -1.484 1.00 82.56 82 TYR A O 1
ATOM 652 N N . ARG A 1 83 ? 24.230 -0.482 -2.333 1.00 80.50 83 ARG A N 1
ATOM 653 C CA . ARG A 1 83 ? 25.105 -1.664 -2.359 1.00 80.50 83 ARG A CA 1
ATOM 654 C C . ARG A 1 83 ? 25.279 -2.323 -0.984 1.00 80.50 83 ARG A C 1
ATOM 656 O O . ARG A 1 83 ? 25.546 -3.515 -0.911 1.00 80.50 83 ARG A O 1
ATOM 663 N N . ASN A 1 84 ? 25.161 -1.545 0.088 1.00 76.31 84 ASN A N 1
ATOM 664 C CA . ASN A 1 84 ? 25.229 -2.003 1.477 1.00 76.31 84 ASN A CA 1
ATOM 665 C C . ASN A 1 84 ? 23.909 -2.608 1.988 1.00 76.31 84 ASN A C 1
ATOM 667 O O . ASN A 1 84 ? 23.924 -3.320 2.985 1.00 76.31 84 ASN A O 1
ATOM 671 N N . ILE A 1 85 ? 22.785 -2.335 1.317 1.00 70.00 85 ILE A N 1
ATOM 672 C CA . ILE A 1 85 ? 21.449 -2.808 1.710 1.00 70.00 85 ILE A CA 1
ATOM 673 C C . ILE A 1 85 ? 21.037 -4.023 0.876 1.00 70.00 85 ILE A C 1
ATOM 675 O O . ILE A 1 85 ? 20.423 -4.955 1.389 1.00 70.00 85 ILE A O 1
ATOM 679 N N . VAL A 1 86 ? 21.372 -4.022 -0.417 1.00 71.62 86 VAL A N 1
ATOM 680 C CA . VAL A 1 86 ? 20.947 -5.052 -1.365 1.00 71.62 86 VAL A CA 1
ATOM 681 C C . VAL A 1 86 ? 22.170 -5.742 -1.948 1.00 71.62 86 VAL A C 1
ATOM 683 O O . VAL A 1 86 ? 22.940 -5.143 -2.700 1.00 71.62 86 VAL A O 1
ATOM 686 N N . ASP A 1 87 ? 22.349 -7.016 -1.607 1.00 76.88 87 ASP A N 1
ATOM 687 C CA . ASP A 1 87 ? 23.393 -7.845 -2.201 1.00 76.88 87 ASP A CA 1
ATOM 688 C C . ASP A 1 87 ? 23.027 -8.267 -3.639 1.00 76.88 87 ASP A C 1
ATOM 690 O O . ASP A 1 87 ? 21.884 -8.147 -4.093 1.00 76.88 87 ASP A O 1
ATOM 694 N N . GLU A 1 88 ? 24.003 -8.789 -4.392 1.00 71.94 88 GLU A N 1
ATOM 695 C CA . GLU A 1 88 ? 23.741 -9.242 -5.767 1.00 71.94 88 GLU A CA 1
ATOM 696 C C . GLU A 1 88 ? 22.713 -10.385 -5.825 1.00 71.94 88 GLU A C 1
ATOM 698 O O . GLU A 1 88 ? 22.006 -10.523 -6.824 1.00 71.94 88 GLU A O 1
ATOM 703 N N . SER A 1 89 ? 22.580 -11.172 -4.750 1.00 68.75 89 SER A N 1
ATOM 704 C CA . SER A 1 89 ? 21.604 -12.264 -4.670 1.00 68.75 89 SER A CA 1
ATOM 705 C C . SER A 1 89 ? 20.161 -11.748 -4.570 1.00 68.75 89 SER A C 1
ATOM 707 O O . SER A 1 89 ? 19.250 -12.311 -5.183 1.00 68.75 89 SER A O 1
ATOM 709 N N . SER A 1 90 ? 19.957 -10.616 -3.898 1.00 67.81 90 SER A N 1
ATOM 710 C CA . SER A 1 90 ? 18.668 -9.938 -3.762 1.00 67.81 90 SER A CA 1
ATOM 711 C C . SER A 1 90 ? 18.228 -9.248 -5.055 1.00 67.81 90 SER A C 1
ATOM 713 O O . SER A 1 90 ? 17.034 -9.119 -5.305 1.00 67.81 90 SER A O 1
ATOM 715 N N . LEU A 1 91 ? 19.170 -8.874 -5.926 1.00 73.38 91 LEU A N 1
ATOM 716 C CA . LEU A 1 91 ? 18.875 -8.374 -7.276 1.00 73.38 91 LEU A CA 1
ATOM 717 C C . LEU A 1 91 ? 18.829 -9.480 -8.337 1.00 73.38 91 LEU A C 1
ATOM 719 O O . LEU A 1 91 ? 18.523 -9.203 -9.493 1.00 73.38 91 LEU A O 1
ATOM 723 N N . ALA A 1 92 ? 19.092 -10.741 -7.982 1.00 71.44 92 ALA A N 1
ATOM 724 C CA . ALA A 1 92 ? 19.112 -11.836 -8.955 1.00 71.44 92 ALA A CA 1
ATOM 725 C C . ALA A 1 92 ? 17.741 -12.078 -9.612 1.00 71.44 92 ALA A C 1
ATOM 727 O O . ALA A 1 92 ? 17.653 -12.654 -10.698 1.00 71.44 92 ALA A O 1
ATOM 728 N N . SER A 1 93 ? 16.655 -11.637 -8.968 1.00 72.88 93 SER A N 1
ATOM 729 C CA . SER A 1 93 ? 15.320 -11.633 -9.560 1.00 72.88 93 SER A CA 1
ATOM 730 C C . SER A 1 93 ? 14.434 -10.536 -8.975 1.00 72.88 93 SER A C 1
ATOM 732 O O . SER A 1 93 ? 14.614 -10.097 -7.842 1.00 72.88 93 SER A O 1
ATOM 734 N N . ARG A 1 94 ? 13.396 -10.162 -9.728 1.00 72.62 94 ARG A N 1
ATOM 735 C CA . ARG A 1 94 ? 12.311 -9.273 -9.277 1.00 72.62 94 ARG A CA 1
ATOM 736 C C . ARG A 1 94 ? 11.646 -9.740 -7.980 1.00 72.62 94 ARG A C 1
ATOM 738 O O . ARG A 1 94 ? 11.280 -8.941 -7.129 1.00 72.62 94 ARG A O 1
ATOM 745 N N . GLU A 1 95 ? 11.505 -11.049 -7.820 1.00 69.81 95 GLU A N 1
ATOM 746 C CA . GLU A 1 95 ? 10.914 -11.633 -6.620 1.00 69.81 95 GLU A CA 1
ATOM 747 C C . GLU A 1 95 ? 11.873 -11.596 -5.425 1.00 69.81 95 GLU A C 1
ATOM 749 O O . GLU A 1 95 ? 11.449 -11.324 -4.306 1.00 69.81 95 GLU A O 1
ATOM 754 N N . ALA A 1 96 ? 13.171 -11.808 -5.659 1.00 70.38 96 ALA A N 1
ATOM 755 C CA . ALA A 1 96 ? 14.195 -11.624 -4.634 1.00 70.38 96 ALA A CA 1
ATOM 756 C C . ALA A 1 96 ? 14.267 -10.160 -4.167 1.00 70.38 96 ALA A C 1
ATOM 758 O O . ALA A 1 96 ? 14.345 -9.921 -2.966 1.00 70.38 96 ALA A O 1
ATOM 759 N N . ALA A 1 97 ? 14.111 -9.199 -5.083 1.00 70.50 97 ALA A N 1
ATOM 760 C CA . ALA A 1 97 ? 14.054 -7.779 -4.744 1.00 70.50 97 ALA A CA 1
ATOM 761 C C . ALA A 1 97 ? 12.808 -7.438 -3.905 1.00 70.50 97 ALA A C 1
ATOM 763 O O . ALA A 1 97 ? 12.900 -6.672 -2.952 1.00 70.50 97 ALA A O 1
ATOM 764 N N . GLY A 1 98 ? 11.661 -8.065 -4.199 1.00 68.94 98 GLY A N 1
ATOM 765 C CA . GLY A 1 98 ? 10.465 -7.988 -3.347 1.00 68.94 98 GLY A CA 1
ATOM 766 C C . GLY A 1 98 ? 10.686 -8.575 -1.952 1.00 68.94 98 GLY A C 1
ATOM 767 O O . GLY A 1 98 ? 10.281 -7.986 -0.959 1.00 68.94 98 GLY A O 1
ATOM 768 N N . ARG A 1 99 ? 11.420 -9.686 -1.837 1.00 69.44 99 ARG A N 1
ATOM 769 C CA . ARG A 1 99 ? 11.789 -10.251 -0.526 1.00 69.44 99 ARG A CA 1
ATOM 770 C C . ARG A 1 99 ? 12.793 -9.393 0.248 1.00 69.44 99 ARG A C 1
ATOM 772 O O . ARG A 1 99 ? 12.775 -9.406 1.474 1.00 69.44 99 ARG A O 1
ATOM 779 N N . ALA A 1 100 ? 13.658 -8.646 -0.436 1.00 67.12 100 ALA A N 1
ATOM 780 C CA . ALA A 1 100 ? 14.527 -7.665 0.215 1.00 67.12 100 ALA A CA 1
ATOM 781 C C . ALA A 1 100 ? 13.721 -6.514 0.841 1.00 67.12 100 ALA A C 1
ATOM 783 O O . ALA A 1 100 ? 14.166 -5.929 1.821 1.00 67.12 100 ALA A O 1
ATOM 784 N N . PHE A 1 101 ? 12.525 -6.241 0.309 1.00 65.56 101 PHE A N 1
ATOM 785 C CA . PHE A 1 101 ? 11.576 -5.287 0.873 1.00 65.56 101 PHE A CA 1
ATOM 786 C C . PHE A 1 101 ? 10.876 -5.823 2.139 1.00 65.56 101 PHE A C 1
ATOM 788 O O . PHE A 1 101 ? 10.653 -5.063 3.074 1.00 65.56 101 PHE A O 1
ATOM 795 N N . SER A 1 102 ? 10.566 -7.128 2.193 1.00 59.66 102 SER A N 1
ATOM 796 C CA . SER A 1 102 ? 9.815 -7.746 3.301 1.00 59.66 102 SER A CA 1
ATOM 797 C C . SER A 1 102 ? 10.664 -8.257 4.465 1.00 59.66 102 SER A C 1
ATOM 799 O O . SER A 1 102 ? 10.166 -8.413 5.579 1.00 59.66 102 SER A O 1
ATOM 801 N N . ARG A 1 103 ? 11.948 -8.556 4.243 1.00 56.16 103 ARG A N 1
ATOM 802 C CA . ARG A 1 103 ? 12.823 -8.989 5.335 1.00 56.16 103 ARG A CA 1
ATOM 803 C C . ARG A 1 103 ? 13.039 -7.824 6.301 1.00 56.16 103 ARG A C 1
ATOM 805 O O . ARG A 1 103 ? 13.415 -6.739 5.871 1.00 56.16 103 ARG A O 1
ATOM 812 N N . ARG A 1 104 ? 12.977 -8.111 7.611 1.00 50.31 104 ARG A N 1
ATOM 813 C CA . ARG A 1 104 ? 13.456 -7.289 8.755 1.00 50.31 104 ARG A CA 1
ATOM 814 C C . ARG A 1 104 ? 14.930 -6.813 8.643 1.00 50.31 104 ARG A C 1
ATOM 816 O O . ARG A 1 104 ? 15.494 -6.312 9.604 1.00 50.31 104 ARG A O 1
ATOM 823 N N . ASN A 1 105 ? 15.550 -6.989 7.475 1.00 43.94 105 ASN A N 1
ATOM 824 C CA . ASN A 1 105 ? 16.870 -6.535 7.064 1.00 43.94 105 ASN A CA 1
ATOM 825 C C . ASN A 1 105 ? 16.840 -5.157 6.400 1.00 43.94 105 ASN A C 1
ATOM 827 O O . ASN A 1 105 ? 17.829 -4.785 5.776 1.00 43.94 105 ASN A O 1
ATOM 831 N N . ILE A 1 106 ? 15.759 -4.379 6.503 1.00 50.12 106 ILE A N 1
ATOM 832 C CA . ILE A 1 106 ? 15.938 -2.939 6.344 1.00 50.12 106 ILE A CA 1
ATOM 833 C C . ILE A 1 106 ? 16.905 -2.590 7.480 1.00 50.12 106 ILE A C 1
ATOM 835 O O . ILE A 1 106 ? 16.586 -2.752 8.650 1.00 50.12 106 ILE A O 1
ATOM 839 N N . VAL A 1 107 ? 18.151 -2.311 7.112 1.00 44.09 107 VAL A N 1
ATOM 840 C CA . VAL A 1 107 ? 19.328 -2.265 7.983 1.00 44.09 107 VAL A CA 1
ATOM 841 C C . VAL A 1 107 ? 19.313 -0.981 8.799 1.00 44.09 107 VAL A C 1
ATOM 843 O O . VAL A 1 107 ? 19.136 0.082 8.214 1.00 44.09 107 VAL A O 1
ATOM 846 N N . ARG A 1 108 ? 19.580 -1.066 10.112 1.00 43.50 108 ARG A N 1
ATOM 847 C CA . ARG A 1 108 ? 20.025 0.062 10.950 1.00 43.50 108 ARG A CA 1
ATOM 848 C C . ARG A 1 108 ? 20.987 0.947 10.152 1.00 43.50 108 ARG A C 1
ATOM 850 O O . ARG A 1 108 ? 22.166 0.618 10.035 1.00 43.50 108 ARG A O 1
ATOM 857 N N . THR A 1 109 ? 20.516 2.059 9.601 1.00 41.69 109 THR A N 1
ATOM 858 C CA . THR A 1 109 ? 21.414 3.064 9.037 1.00 41.69 109 THR A CA 1
ATOM 859 C C . THR A 1 109 ? 21.998 3.832 10.213 1.00 41.69 109 THR A C 1
ATOM 861 O O . THR A 1 109 ? 21.541 4.916 10.553 1.00 41.69 109 THR A O 1
ATOM 864 N N . ASP A 1 110 ? 22.983 3.228 10.877 1.00 43.84 110 ASP A N 1
ATOM 865 C CA . ASP A 1 110 ? 23.869 3.925 11.819 1.00 43.84 110 ASP A CA 1
ATOM 866 C C . ASP A 1 110 ? 24.810 4.889 11.056 1.00 43.84 110 ASP A C 1
ATOM 868 O O . ASP A 1 110 ? 25.462 5.776 11.608 1.00 43.84 110 ASP A O 1
ATOM 872 N N . GLU A 1 111 ? 24.859 4.753 9.728 1.00 43.62 111 GLU A N 1
ATOM 873 C CA . GLU A 1 111 ? 25.711 5.542 8.856 1.00 43.62 111 GLU A CA 1
ATOM 874 C C . GLU A 1 111 ? 25.006 6.823 8.404 1.00 43.62 111 GLU A C 1
ATOM 876 O O . GLU A 1 111 ? 24.041 6.813 7.639 1.00 43.62 111 GLU A O 1
ATOM 881 N N . ARG A 1 112 ? 25.544 7.947 8.886 1.00 47.72 112 ARG A N 1
ATOM 882 C CA . ARG A 1 112 ? 25.308 9.316 8.412 1.00 47.72 112 ARG A CA 1
ATOM 883 C C . ARG A 1 112 ? 25.281 9.346 6.877 1.00 47.72 112 ARG A C 1
ATOM 885 O O . ARG A 1 112 ? 26.333 9.366 6.241 1.00 47.72 112 ARG A O 1
ATOM 892 N N . HIS A 1 113 ? 24.093 9.358 6.277 1.00 45.38 113 HIS A N 1
ATOM 893 C CA . HIS A 1 113 ? 23.964 9.520 4.833 1.00 45.38 113 HIS A CA 1
ATOM 894 C C . HIS A 1 113 ? 24.394 10.955 4.460 1.00 45.38 113 HIS A C 1
ATOM 896 O O . HIS A 1 113 ? 23.887 11.901 5.061 1.00 45.38 113 HIS A O 1
ATOM 902 N N . PRO A 1 114 ? 25.307 11.159 3.493 1.00 50.03 114 PRO A N 1
ATOM 903 C CA . PRO A 1 114 ? 25.847 12.484 3.158 1.00 50.03 114 PRO A CA 1
ATOM 904 C C . PRO A 1 114 ? 24.803 13.452 2.576 1.00 50.03 114 PRO A C 1
ATOM 906 O O . PRO A 1 114 ? 24.984 14.661 2.670 1.00 50.03 114 PRO A O 1
ATOM 909 N N . ASP A 1 115 ? 23.696 12.925 2.041 1.00 45.34 115 ASP A N 1
ATOM 910 C CA . ASP A 1 115 ? 22.533 13.716 1.599 1.00 45.34 115 ASP A CA 1
ATOM 911 C C . ASP A 1 115 ? 21.426 13.839 2.669 1.00 45.34 115 ASP A C 1
ATOM 913 O O . ASP A 1 115 ? 20.321 14.284 2.356 1.00 45.34 115 ASP A O 1
ATOM 917 N N . ALA A 1 116 ? 21.656 13.395 3.913 1.00 49.16 116 ALA A N 1
ATOM 918 C CA . ALA A 1 116 ? 20.696 13.649 4.984 1.00 49.16 116 ALA A CA 1
ATOM 919 C C . ALA A 1 116 ? 20.611 15.171 5.192 1.00 49.16 116 ALA A C 1
ATOM 921 O O . ALA A 1 116 ? 21.658 15.817 5.313 1.00 49.16 116 ALA A O 1
ATOM 922 N N . PRO A 1 117 ? 19.406 15.770 5.190 1.00 45.47 117 PRO A N 1
ATOM 923 C CA . PRO A 1 117 ? 19.275 17.211 5.344 1.00 45.47 117 PRO A CA 1
ATOM 924 C C . PRO A 1 117 ? 19.993 17.639 6.626 1.00 45.47 117 PRO A C 1
ATOM 926 O O . PRO A 1 117 ? 19.854 17.006 7.672 1.00 45.47 117 PRO A O 1
ATOM 929 N N . ALA A 1 118 ? 20.782 18.712 6.536 1.00 50.75 118 ALA A N 1
ATOM 930 C CA . ALA A 1 118 ? 21.590 19.214 7.650 1.00 50.75 118 ALA A CA 1
ATOM 931 C C . ALA A 1 118 ? 20.749 19.564 8.893 1.00 50.75 118 ALA A C 1
ATOM 933 O O . ALA A 1 118 ? 21.287 19.662 9.994 1.00 50.75 118 ALA A O 1
ATOM 934 N N . ASN A 1 119 ? 19.434 19.721 8.717 1.00 44.41 119 ASN A N 1
ATOM 935 C CA . ASN A 1 119 ? 18.490 19.956 9.790 1.00 44.41 119 ASN A CA 1
ATOM 936 C C . ASN A 1 119 ? 18.013 18.620 10.377 1.00 44.41 119 ASN A C 1
ATOM 938 O O . ASN A 1 119 ? 17.067 18.000 9.887 1.00 44.41 119 ASN A O 1
ATOM 942 N N . ARG A 1 120 ? 18.700 18.168 11.430 1.00 43.03 120 ARG A N 1
ATOM 943 C CA . ARG A 1 120 ? 18.282 17.018 12.246 1.00 43.03 120 ARG A CA 1
ATOM 944 C C . ARG A 1 120 ? 16.908 17.231 12.886 1.00 43.03 120 ARG A C 1
ATOM 946 O O . ARG A 1 120 ? 16.228 16.243 13.125 1.00 43.03 120 ARG A O 1
ATOM 953 N N . ASP A 1 121 ? 16.491 18.479 13.078 1.00 41.69 121 ASP A N 1
ATOM 954 C CA . ASP A 1 121 ? 15.289 18.850 13.834 1.00 41.69 121 ASP A CA 1
ATOM 955 C C . ASP A 1 121 ? 13.962 18.481 13.139 1.00 41.69 121 ASP A C 1
ATOM 957 O O . ASP A 1 121 ? 12.944 18.381 13.808 1.00 41.69 121 ASP A O 1
ATOM 961 N N . ASP A 1 122 ? 13.962 18.158 11.838 1.00 44.31 122 ASP A N 1
ATOM 962 C CA . ASP A 1 122 ? 12.781 17.569 11.163 1.00 44.31 122 ASP A CA 1
ATOM 963 C C . ASP A 1 122 ? 12.641 16.047 11.402 1.00 44.31 122 ASP A C 1
ATOM 965 O O . ASP A 1 122 ? 11.588 15.448 11.150 1.00 44.31 122 ASP A O 1
ATOM 969 N N . TRP A 1 123 ? 13.714 15.411 11.887 1.00 45.59 123 TRP A N 1
ATOM 970 C CA . TRP A 1 123 ? 13.826 13.966 12.123 1.00 45.59 123 TRP A CA 1
ATOM 971 C C . TRP A 1 123 ? 13.866 13.612 13.611 1.00 45.59 123 TRP A C 1
ATOM 973 O O . TRP A 1 123 ? 13.802 12.429 13.954 1.00 45.59 123 TRP A O 1
ATOM 983 N N . VAL A 1 124 ? 13.960 14.614 14.491 1.00 37.31 124 VAL A N 1
ATOM 984 C CA . VAL A 1 124 ? 13.781 14.428 15.929 1.00 37.31 124 VAL A CA 1
ATOM 985 C C . VAL A 1 124 ? 12.286 14.281 16.182 1.00 37.31 124 VAL A C 1
ATOM 987 O O . VAL A 1 124 ? 11.522 15.238 16.234 1.00 37.31 124 VAL A O 1
ATOM 990 N N . LEU A 1 125 ? 11.853 13.030 16.287 1.00 42.38 125 LEU A N 1
ATOM 991 C CA . LEU A 1 125 ? 10.699 12.703 17.106 1.00 42.38 125 LEU A CA 1
ATOM 992 C C . LEU A 1 125 ? 10.990 13.282 18.500 1.00 42.38 125 LEU A C 1
ATOM 994 O O . LEU A 1 125 ? 11.975 12.891 19.120 1.00 42.38 125 LEU A O 1
ATOM 998 N N . ASP A 1 126 ? 10.147 14.180 19.010 1.00 40.12 126 ASP A N 1
ATOM 999 C CA . ASP A 1 126 ? 10.205 14.649 20.409 1.00 40.12 126 ASP A CA 1
ATOM 1000 C C . ASP A 1 126 ? 9.932 13.517 21.437 1.00 40.12 126 ASP A C 1
ATOM 1002 O O . ASP A 1 126 ? 9.824 13.755 22.638 1.00 40.12 126 ASP A O 1
ATOM 1006 N N . GLY A 1 127 ? 9.847 12.263 20.984 1.00 42.59 127 GLY A N 1
ATOM 1007 C CA . GLY A 1 127 ? 9.920 11.050 21.789 1.00 42.59 127 GLY A CA 1
ATOM 1008 C C . GLY A 1 127 ? 11.052 10.162 21.272 1.00 42.59 127 GLY A C 1
ATOM 1009 O O . GLY A 1 127 ? 11.234 10.060 20.062 1.00 42.59 127 GLY A O 1
ATOM 1010 N N . GLU A 1 128 ? 11.816 9.565 22.194 1.00 41.75 128 GLU A N 1
ATOM 1011 C CA . GLU A 1 128 ? 12.940 8.641 21.965 1.00 41.75 128 GLU A CA 1
ATOM 1012 C C . GLU A 1 128 ? 12.999 8.055 20.545 1.00 41.75 128 GLU A C 1
ATOM 1014 O O . GLU A 1 128 ? 12.209 7.187 20.170 1.00 41.75 128 GLU A O 1
ATOM 1019 N N . TYR A 1 129 ? 13.976 8.514 19.756 1.00 49.38 129 TYR A N 1
ATOM 1020 C CA . TYR A 1 129 ? 14.416 7.820 18.549 1.00 49.38 129 TYR A CA 1
ATOM 1021 C C . TYR A 1 129 ? 14.667 6.354 18.911 1.00 49.38 129 TYR A C 1
ATOM 1023 O O . TYR A 1 129 ? 15.644 6.063 19.596 1.00 49.38 129 TYR A O 1
ATOM 1031 N N . ASP A 1 130 ? 13.790 5.439 18.486 1.00 50.12 130 ASP A N 1
ATOM 1032 C CA . ASP A 1 130 ? 14.031 4.007 18.638 1.00 50.12 130 ASP A CA 1
ATOM 1033 C C . ASP A 1 130 ? 15.018 3.572 17.542 1.00 50.12 130 ASP A C 1
ATOM 1035 O O . ASP A 1 130 ? 14.619 3.421 16.381 1.00 50.12 130 ASP A O 1
ATOM 1039 N N . PRO A 1 131 ? 16.302 3.312 17.866 1.00 48.72 131 PRO A N 1
ATOM 1040 C CA . PRO A 1 131 ? 17.311 2.889 16.896 1.00 48.72 131 PRO A CA 1
ATOM 1041 C C . PRO A 1 131 ? 17.043 1.484 16.323 1.00 48.72 131 PRO A C 1
ATOM 1043 O O . PRO A 1 131 ? 17.901 0.917 15.637 1.00 48.72 131 PRO A O 1
ATOM 1046 N N . ARG A 1 132 ? 15.911 0.855 16.663 1.00 48.31 132 ARG A N 1
ATOM 1047 C CA . ARG A 1 132 ? 15.440 -0.410 16.091 1.00 48.31 132 ARG A CA 1
ATOM 1048 C C . ARG A 1 132 ? 14.467 -0.211 14.931 1.00 48.31 132 ARG A C 1
ATOM 1050 O O . ARG A 1 132 ? 14.332 -1.131 14.128 1.00 48.31 132 ARG A O 1
ATOM 1057 N N . ARG A 1 133 ? 13.812 0.950 14.804 1.00 52.00 133 ARG A N 1
ATOM 1058 C CA . ARG A 1 133 ? 12.892 1.219 13.691 1.00 52.00 133 ARG A CA 1
ATOM 1059 C C . ARG A 1 133 ? 13.684 1.675 12.483 1.00 52.00 133 ARG A C 1
ATOM 1061 O O . ARG A 1 133 ? 14.290 2.744 12.483 1.00 52.00 133 ARG A O 1
ATOM 1068 N N . VAL A 1 134 ? 13.706 0.843 11.450 1.00 54.28 134 VAL A N 1
ATOM 1069 C CA . VAL A 1 134 ? 14.505 1.147 10.273 1.00 54.28 134 VAL A CA 1
ATOM 1070 C C . VAL A 1 134 ? 13.688 1.892 9.236 1.00 54.28 134 VAL A C 1
ATOM 1072 O O . VAL A 1 134 ? 12.695 1.392 8.715 1.00 54.28 134 VAL A O 1
ATOM 1075 N N . PHE A 1 135 ? 14.144 3.102 8.927 1.00 65.44 135 PHE A N 1
ATOM 1076 C CA . PHE A 1 135 ? 13.559 3.928 7.890 1.00 65.44 135 PHE A CA 1
ATOM 1077 C C . PHE A 1 135 ? 14.040 3.463 6.516 1.00 65.44 135 PHE A C 1
ATOM 1079 O O . PHE A 1 135 ? 15.225 3.543 6.193 1.00 65.44 135 PHE A O 1
ATOM 1086 N N . VAL A 1 136 ? 13.112 2.992 5.685 1.00 66.81 136 VAL A N 1
ATOM 1087 C CA . VAL A 1 136 ? 13.376 2.771 4.264 1.00 66.81 136 VAL A CA 1
ATOM 1088 C C . VAL A 1 136 ? 13.290 4.124 3.561 1.00 66.81 136 VAL A C 1
ATOM 1090 O O . VAL A 1 136 ? 12.201 4.696 3.520 1.00 66.81 136 VAL A O 1
ATOM 1093 N N . PRO A 1 137 ? 14.365 4.648 2.947 1.00 78.12 137 PRO A N 1
ATOM 1094 C CA . PRO A 1 137 ? 14.248 5.885 2.188 1.00 78.12 137 PRO A CA 1
ATOM 1095 C C . PRO A 1 137 ? 13.196 5.723 1.082 1.00 78.12 137 PRO A C 1
ATOM 1097 O O . PRO A 1 137 ?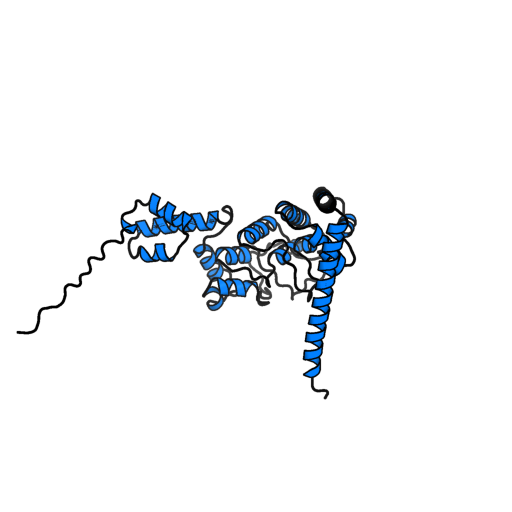 13.256 4.759 0.320 1.00 78.12 137 PRO A O 1
ATOM 1100 N N . PHE A 1 138 ? 12.265 6.671 0.926 1.00 79.69 138 PHE A N 1
ATOM 1101 C CA . PHE A 1 138 ? 11.237 6.612 -0.134 1.00 79.69 138 PHE A CA 1
ATOM 1102 C C . PHE A 1 138 ? 11.828 6.367 -1.520 1.00 79.69 138 PHE A C 1
ATOM 1104 O O . PHE A 1 138 ? 11.287 5.622 -2.336 1.00 79.69 138 PHE A O 1
ATOM 1111 N N . ARG A 1 139 ? 13.002 6.952 -1.756 1.00 83.75 139 ARG A N 1
ATOM 1112 C CA . ARG A 1 139 ? 13.789 6.751 -2.964 1.00 83.75 139 ARG A CA 1
ATOM 1113 C C . ARG A 1 139 ? 14.157 5.281 -3.181 1.00 83.75 139 ARG A C 1
ATOM 1115 O O . ARG A 1 139 ? 13.981 4.777 -4.285 1.00 83.75 139 ARG A O 1
ATOM 1122 N N . PHE A 1 140 ? 14.562 4.568 -2.135 1.00 84.19 140 PHE A N 1
ATOM 1123 C CA . PHE A 1 140 ? 14.835 3.135 -2.203 1.00 84.19 140 PHE A CA 1
ATOM 1124 C C . PHE A 1 140 ? 13.573 2.334 -2.533 1.00 84.19 140 PHE A C 1
ATOM 1126 O O . PHE A 1 140 ? 13.597 1.505 -3.441 1.00 84.19 140 PHE A O 1
ATOM 1133 N N . MET A 1 141 ? 12.453 2.631 -1.865 1.00 84.94 141 MET A N 1
ATOM 1134 C CA . MET A 1 141 ? 11.176 1.948 -2.102 1.00 84.94 141 MET A CA 1
ATOM 1135 C C . MET A 1 141 ? 10.702 2.123 -3.552 1.00 84.94 141 MET A C 1
ATOM 1137 O O . MET A 1 141 ? 10.436 1.142 -4.247 1.00 84.94 141 MET A O 1
ATOM 1141 N N . ARG A 1 142 ? 10.701 3.365 -4.051 1.00 85.50 142 ARG A N 1
ATOM 1142 C CA . ARG A 1 142 ? 10.415 3.684 -5.458 1.00 85.50 142 ARG A CA 1
ATOM 1143 C C . ARG A 1 142 ? 11.330 2.914 -6.409 1.00 85.50 142 ARG A C 1
ATOM 1145 O O . ARG A 1 142 ? 10.864 2.407 -7.428 1.00 85.50 142 ARG A O 1
ATOM 1152 N N . THR A 1 143 ? 12.613 2.806 -6.071 1.00 87.00 143 THR A N 1
ATOM 1153 C CA . THR A 1 143 ? 13.599 2.087 -6.882 1.00 87.00 143 THR A CA 1
ATOM 1154 C C . THR A 1 143 ? 13.287 0.590 -6.939 1.00 87.00 143 THR A C 1
ATOM 1156 O O . THR A 1 143 ? 13.253 0.013 -8.022 1.00 87.00 143 THR A O 1
ATOM 1159 N N . LEU A 1 144 ? 12.982 -0.046 -5.807 1.00 86.44 144 LEU A N 1
ATOM 1160 C CA . LEU A 1 144 ? 12.618 -1.465 -5.768 1.00 86.44 144 LEU A CA 1
ATOM 1161 C C . LEU A 1 144 ? 11.354 -1.764 -6.577 1.00 86.44 144 LEU A C 1
ATOM 1163 O O . LEU A 1 144 ? 11.324 -2.713 -7.363 1.00 86.44 144 LEU A O 1
ATOM 1167 N N . ILE A 1 145 ? 10.322 -0.936 -6.437 1.00 86.06 145 ILE A N 1
ATOM 1168 C CA . ILE A 1 145 ? 9.063 -1.118 -7.165 1.00 86.06 145 ILE A CA 1
ATOM 1169 C C . ILE A 1 145 ? 9.281 -0.937 -8.670 1.00 86.06 145 ILE A C 1
ATOM 1171 O O . ILE A 1 145 ? 8.834 -1.769 -9.459 1.00 86.06 145 ILE A O 1
ATOM 1175 N N . ALA A 1 146 ? 10.051 0.077 -9.075 1.00 85.81 146 ALA A N 1
ATOM 1176 C CA . ALA A 1 146 ? 10.433 0.274 -10.472 1.00 85.81 146 ALA A CA 1
ATOM 1177 C C . ALA A 1 146 ? 11.274 -0.890 -11.028 1.00 85.81 146 ALA A C 1
ATOM 1179 O O . ALA A 1 146 ? 11.120 -1.271 -12.188 1.00 85.81 146 ALA A O 1
ATOM 1180 N N . TYR A 1 147 ? 12.119 -1.511 -10.200 1.00 85.19 147 TYR A N 1
ATOM 1181 C CA . TYR A 1 147 ? 12.855 -2.723 -10.567 1.00 85.19 147 TYR A CA 1
ATOM 1182 C C . TYR A 1 147 ? 11.924 -3.931 -10.802 1.00 85.19 147 TYR A C 1
ATOM 1184 O O . TYR A 1 147 ? 12.263 -4.871 -11.531 1.00 85.19 147 TYR A O 1
ATOM 1192 N N . GLY A 1 148 ? 10.710 -3.880 -10.248 1.00 83.12 148 GLY A N 1
ATOM 1193 C CA . GLY A 1 148 ? 9.681 -4.907 -10.351 1.00 83.12 148 GLY A CA 1
ATOM 1194 C C . GLY A 1 148 ? 9.575 -5.781 -9.107 1.00 83.12 148 GLY A C 1
ATOM 1195 O O . GLY A 1 148 ? 9.150 -6.930 -9.231 1.00 83.12 148 GLY A O 1
ATOM 1196 N N . ALA A 1 149 ? 9.978 -5.269 -7.940 1.00 84.06 149 ALA A N 1
ATOM 1197 C CA . ALA A 1 149 ? 9.726 -5.911 -6.657 1.00 84.06 149 ALA A CA 1
ATOM 1198 C C . ALA A 1 149 ? 8.241 -6.283 -6.536 1.00 84.06 149 ALA A C 1
ATOM 1200 O O . ALA A 1 149 ? 7.363 -5.432 -6.674 1.00 84.06 149 ALA A O 1
ATOM 1201 N N . LYS A 1 150 ? 7.958 -7.569 -6.304 1.00 82.31 150 LYS A N 1
ATOM 1202 C CA . LYS A 1 150 ? 6.599 -8.012 -5.978 1.00 82.31 150 LYS A CA 1
ATOM 1203 C C . LYS A 1 150 ? 6.303 -7.619 -4.536 1.00 82.31 150 LYS A C 1
ATOM 1205 O O . LYS A 1 150 ? 7.043 -8.022 -3.641 1.00 82.31 150 LYS A O 1
ATOM 1210 N N . LEU A 1 151 ? 5.221 -6.880 -4.331 1.00 81.75 151 LEU A N 1
ATOM 1211 C CA . LEU A 1 151 ? 4.689 -6.617 -3.001 1.00 81.75 151 LEU A CA 1
ATOM 1212 C C . LEU A 1 151 ? 4.069 -7.926 -2.491 1.00 81.75 151 LEU A C 1
ATOM 1214 O O . LEU A 1 151 ? 3.173 -8.476 -3.133 1.00 81.75 151 LEU A O 1
ATOM 1218 N N . SER A 1 152 ? 4.613 -8.498 -1.416 1.00 74.50 152 SER A N 1
ATOM 1219 C CA . SER A 1 152 ? 3.978 -9.643 -0.755 1.00 74.50 152 SER A CA 1
ATOM 1220 C C . SER A 1 152 ? 2.820 -9.146 0.101 1.00 74.50 152 SER A C 1
ATOM 1222 O O . SER A 1 152 ? 2.881 -8.036 0.606 1.00 74.50 152 SER A O 1
ATOM 1224 N N . ARG A 1 153 ? 1.790 -9.973 0.315 1.00 67.50 153 ARG A N 1
ATOM 1225 C CA . ARG A 1 153 ? 0.702 -9.645 1.259 1.00 67.50 153 ARG A CA 1
ATOM 1226 C C . ARG A 1 153 ? 1.205 -9.453 2.692 1.00 67.50 153 ARG A C 1
ATOM 1228 O O . ARG A 1 153 ? 0.658 -8.656 3.431 1.00 67.50 153 ARG A O 1
ATOM 1235 N N . GLU A 1 154 ? 2.275 -10.162 3.045 1.00 64.56 154 GLU A N 1
ATOM 1236 C CA . GLU A 1 154 ? 2.970 -10.037 4.333 1.00 64.56 154 GLU A CA 1
ATOM 1237 C C . GLU A 1 154 ? 3.719 -8.708 4.479 1.00 64.56 154 GLU A C 1
ATOM 1239 O O . GLU A 1 154 ? 4.066 -8.304 5.584 1.00 64.56 154 GLU A O 1
ATOM 1244 N N . CYS A 1 155 ? 4.044 -8.052 3.363 1.00 62.81 155 CYS A N 1
ATOM 1245 C CA . CYS A 1 155 ? 4.740 -6.787 3.394 1.00 62.81 155 CYS A CA 1
ATOM 1246 C C . CYS A 1 155 ? 3.749 -5.677 3.118 1.00 62.81 155 CYS A C 1
ATOM 1248 O O . CYS A 1 155 ? 3.085 -5.668 2.085 1.00 62.81 155 CYS A O 1
ATOM 1250 N N . ILE A 1 156 ? 3.703 -4.704 4.019 1.00 79.62 156 ILE A N 1
ATOM 1251 C CA . ILE A 1 156 ? 2.658 -3.688 4.013 1.00 79.62 156 ILE A CA 1
ATOM 1252 C C . ILE A 1 156 ? 3.285 -2.305 3.827 1.00 79.62 156 ILE A C 1
ATOM 1254 O O . ILE A 1 156 ? 3.234 -1.455 4.716 1.00 79.62 156 ILE A O 1
ATOM 1258 N N . PRO A 1 157 ? 3.928 -2.056 2.663 1.00 85.62 157 PRO A N 1
ATOM 1259 C CA . PRO A 1 157 ? 4.582 -0.788 2.364 1.00 85.62 157 PRO A CA 1
ATOM 1260 C C . PRO A 1 157 ? 3.685 0.416 2.635 1.00 85.62 157 PRO A C 1
ATOM 1262 O O . PRO A 1 157 ? 4.160 1.443 3.104 1.00 85.62 157 PRO A O 1
ATOM 1265 N N . LEU A 1 158 ? 2.387 0.278 2.352 1.00 90.00 158 LEU A N 1
ATOM 1266 C CA . LEU A 1 158 ? 1.422 1.353 2.525 1.00 90.00 158 LEU A CA 1
ATOM 1267 C C . LEU A 1 158 ? 1.259 1.744 4.002 1.00 90.00 158 LEU A C 1
ATOM 1269 O O . LEU A 1 158 ? 1.131 2.927 4.294 1.00 90.00 158 LEU A O 1
ATOM 1273 N N . HIS A 1 159 ? 1.361 0.788 4.932 1.00 88.88 159 HIS A N 1
ATOM 1274 C CA . HIS A 1 159 ? 1.295 1.059 6.375 1.00 88.88 159 HIS A CA 1
ATOM 1275 C C . HIS A 1 159 ? 2.559 1.770 6.854 1.00 88.88 159 HIS A C 1
ATOM 1277 O O . HIS A 1 159 ? 2.479 2.711 7.635 1.00 88.88 159 HIS A O 1
ATOM 1283 N N . TYR A 1 160 ? 3.731 1.404 6.323 1.00 84.31 160 TYR A N 1
ATOM 1284 C CA . TYR A 1 160 ? 4.971 2.131 6.616 1.00 84.31 160 TYR A CA 1
ATOM 1285 C C . TYR A 1 160 ? 4.913 3.587 6.144 1.00 84.31 160 TYR A C 1
ATOM 1287 O O . TYR A 1 160 ? 5.325 4.490 6.873 1.00 84.31 160 TYR A O 1
ATOM 1295 N N . VAL A 1 161 ? 4.376 3.824 4.944 1.00 88.88 161 VAL A N 1
ATOM 1296 C CA . VAL A 1 161 ? 4.152 5.183 4.430 1.00 88.88 161 VAL A CA 1
ATOM 1297 C C . VAL A 1 161 ? 3.145 5.931 5.315 1.00 88.88 161 VAL A C 1
ATOM 1299 O O . VAL A 1 161 ? 3.365 7.099 5.623 1.00 88.88 161 VAL A O 1
ATOM 1302 N N . ALA A 1 162 ? 2.091 5.253 5.780 1.00 89.69 162 ALA A N 1
ATOM 1303 C CA . ALA A 1 162 ? 1.072 5.815 6.665 1.00 89.69 162 ALA A CA 1
ATOM 1304 C C . ALA A 1 162 ? 1.581 6.164 8.074 1.00 89.69 162 ALA A C 1
ATOM 1306 O O . ALA A 1 162 ? 1.232 7.217 8.608 1.00 89.69 162 ALA A O 1
ATOM 1307 N N . GLY A 1 163 ? 2.436 5.322 8.661 1.00 85.56 163 GLY A N 1
ATOM 1308 C CA . GLY A 1 163 ? 2.995 5.536 9.998 1.00 85.56 163 GLY A CA 1
ATOM 1309 C C . GLY A 1 163 ? 4.045 6.648 10.048 1.00 85.56 163 GLY A C 1
ATOM 1310 O O . GLY A 1 163 ? 4.151 7.367 11.047 1.00 85.56 163 GLY A O 1
ATOM 1311 N N . CYS A 1 164 ? 4.800 6.838 8.961 1.00 81.94 164 CYS A N 1
ATOM 1312 C CA . CYS A 1 164 ? 5.878 7.826 8.877 1.00 81.94 164 CYS A CA 1
ATOM 1313 C C . CYS A 1 164 ? 5.813 8.680 7.596 1.00 81.94 164 CYS A C 1
ATOM 1315 O O . CYS A 1 164 ? 6.760 8.662 6.803 1.00 81.94 164 CYS A O 1
ATOM 1317 N N . PRO A 1 165 ? 4.743 9.459 7.368 1.00 82.50 165 PRO A N 1
ATOM 1318 C CA . PRO A 1 165 ? 4.618 10.215 6.139 1.00 82.50 165 PRO A CA 1
ATOM 1319 C C . PRO A 1 165 ? 5.537 11.437 6.135 1.00 82.50 165 PRO A C 1
ATOM 1321 O O . PRO A 1 165 ? 5.632 12.192 7.107 1.00 82.50 165 PRO A O 1
ATOM 1324 N N . SER A 1 166 ? 6.175 11.657 4.991 1.00 84.12 166 SER A N 1
ATOM 1325 C CA . SER A 1 166 ? 6.856 12.895 4.621 1.00 84.12 166 SER A CA 1
ATOM 1326 C C . SER A 1 166 ? 6.164 13.588 3.445 1.00 84.12 166 SER A C 1
ATOM 1328 O O . SER A 1 166 ? 5.214 13.064 2.854 1.00 84.12 166 SER A O 1
ATOM 1330 N N . ALA A 1 167 ? 6.722 14.725 3.023 1.00 80.88 167 ALA A N 1
ATOM 1331 C CA . ALA A 1 167 ? 6.486 15.247 1.681 1.00 80.88 167 ALA A CA 1
ATOM 1332 C C . ALA A 1 167 ? 6.725 14.134 0.638 1.00 80.88 167 ALA A C 1
ATOM 1334 O O . ALA A 1 167 ? 7.765 13.472 0.673 1.00 80.88 167 ALA A O 1
ATOM 1335 N N . GLY A 1 168 ? 5.750 13.897 -0.244 1.00 85.19 168 GLY A N 1
ATOM 1336 C CA . GLY A 1 168 ? 5.796 12.838 -1.262 1.00 85.19 168 GLY A CA 1
ATOM 1337 C C . GLY A 1 168 ? 5.196 11.488 -0.845 1.00 85.19 168 GLY A C 1
ATOM 1338 O O . GLY A 1 168 ? 5.221 10.551 -1.639 1.00 85.19 168 GLY A O 1
ATOM 1339 N N . SER A 1 169 ? 4.620 11.363 0.356 1.00 89.31 169 SER A N 1
ATOM 1340 C CA . SER A 1 169 ? 3.960 10.112 0.783 1.00 89.31 169 SER A CA 1
ATOM 1341 C C . SER A 1 169 ? 2.806 9.717 -0.133 1.00 89.31 169 SER A C 1
ATOM 1343 O O . SER A 1 169 ? 2.670 8.545 -0.467 1.00 89.31 169 SER A O 1
ATOM 1345 N N . VAL A 1 170 ? 2.031 10.697 -0.608 1.00 92.94 170 VAL A N 1
ATOM 1346 C CA . VAL A 1 170 ? 0.963 10.486 -1.598 1.00 92.94 170 VAL A CA 1
ATOM 1347 C C . VAL A 1 170 ? 1.524 9.929 -2.909 1.00 92.94 170 VAL A C 1
ATOM 1349 O O . VAL A 1 170 ? 0.959 8.992 -3.465 1.00 92.94 170 VAL A O 1
ATOM 1352 N N . ASP A 1 171 ? 2.667 10.431 -3.386 1.00 89.62 171 ASP A N 1
ATOM 1353 C CA . ASP A 1 171 ? 3.299 9.918 -4.610 1.00 89.62 171 ASP A CA 1
ATOM 1354 C C . ASP A 1 171 ? 3.756 8.465 -4.446 1.00 89.62 171 ASP A C 1
ATOM 1356 O O . ASP A 1 171 ? 3.623 7.650 -5.362 1.00 89.62 171 ASP A O 1
ATOM 1360 N N . VAL A 1 172 ? 4.283 8.126 -3.267 1.00 88.00 172 VAL A N 1
ATOM 1361 C CA . VAL A 1 172 ? 4.704 6.758 -2.947 1.00 88.00 172 VAL A CA 1
ATOM 1362 C C . VAL A 1 172 ? 3.492 5.841 -2.819 1.00 88.00 172 VAL A C 1
ATOM 1364 O O . VAL A 1 172 ? 3.505 4.758 -3.400 1.00 88.00 172 VAL A O 1
ATOM 1367 N N . ALA A 1 173 ? 2.435 6.274 -2.134 1.00 92.44 173 ALA A N 1
ATOM 1368 C CA . ALA A 1 173 ? 1.182 5.536 -2.026 1.00 92.44 173 ALA A CA 1
ATOM 1369 C C . ALA A 1 173 ? 0.564 5.287 -3.409 1.00 92.44 173 ALA A C 1
ATOM 1371 O O . ALA A 1 173 ? 0.261 4.147 -3.749 1.00 92.44 173 ALA A O 1
ATOM 1372 N N . ARG A 1 174 ? 0.502 6.309 -4.269 1.00 92.44 174 ARG A N 1
ATOM 1373 C CA . ARG A 1 174 ? 0.059 6.179 -5.665 1.00 92.44 174 ARG A CA 1
ATOM 1374 C C . ARG A 1 174 ? 0.883 5.150 -6.435 1.00 92.44 174 ARG A C 1
ATOM 1376 O O . ARG A 1 174 ? 0.335 4.334 -7.174 1.00 92.44 174 ARG A O 1
ATOM 1383 N N . LEU A 1 175 ? 2.202 5.170 -6.264 1.00 89.31 175 LEU A N 1
ATOM 1384 C CA . LEU A 1 175 ? 3.104 4.226 -6.917 1.00 89.31 175 LEU A CA 1
ATOM 1385 C C . LEU A 1 175 ? 2.931 2.793 -6.383 1.00 89.31 175 LEU A C 1
ATOM 1387 O O . LEU A 1 175 ? 3.002 1.846 -7.166 1.00 89.31 175 LEU A O 1
ATOM 1391 N N . LEU A 1 176 ? 2.667 2.630 -5.086 1.00 91.19 176 LEU A N 1
ATOM 1392 C CA . LEU A 1 176 ? 2.358 1.347 -4.457 1.00 91.19 176 LEU A CA 1
ATOM 1393 C C . LEU A 1 176 ? 1.035 0.769 -4.964 1.00 91.19 176 LEU A C 1
ATOM 1395 O O . LEU A 1 176 ? 1.006 -0.384 -5.393 1.00 91.19 176 LEU A O 1
ATOM 1399 N N . LEU A 1 177 ? -0.030 1.572 -4.993 1.00 91.94 177 LEU A N 1
ATOM 1400 C CA . LEU A 1 177 ? -1.333 1.170 -5.527 1.00 91.94 177 LEU A CA 1
ATOM 1401 C C . LEU A 1 177 ? -1.223 0.789 -7.013 1.00 91.94 177 LEU A C 1
ATOM 1403 O O . LEU A 1 177 ? -1.671 -0.280 -7.419 1.00 91.94 177 LEU A O 1
ATOM 1407 N N . ALA A 1 178 ? -0.494 1.573 -7.816 1.00 88.56 178 ALA A N 1
ATOM 1408 C CA . ALA A 1 178 ? -0.208 1.239 -9.216 1.00 88.56 178 ALA A CA 1
ATOM 1409 C C . ALA A 1 178 ? 0.635 -0.045 -9.387 1.00 88.56 178 ALA A C 1
ATOM 1411 O O . ALA A 1 178 ? 0.589 -0.704 -10.432 1.00 88.56 178 ALA A O 1
ATOM 1412 N N . ALA A 1 179 ? 1.417 -0.418 -8.371 1.00 86.44 179 ALA A N 1
ATOM 1413 C CA . ALA A 1 179 ? 2.146 -1.682 -8.323 1.00 86.44 179 ALA A CA 1
ATOM 1414 C C . ALA A 1 179 ? 1.283 -2.869 -7.852 1.00 86.44 179 ALA A C 1
ATOM 1416 O O . ALA A 1 179 ? 1.766 -4.004 -7.882 1.00 86.44 179 ALA A O 1
ATOM 1417 N N . GLY A 1 180 ? 0.021 -2.631 -7.484 1.00 89.69 180 GLY A N 1
ATOM 1418 C CA . GLY A 1 180 ? -0.920 -3.641 -7.004 1.00 89.69 180 GLY A CA 1
ATOM 1419 C C . GLY A 1 180 ? -0.882 -3.852 -5.492 1.00 89.69 180 GLY A C 1
ATOM 1420 O O . GLY A 1 180 ? -1.214 -4.947 -5.042 1.00 89.69 180 GLY A O 1
ATOM 1421 N N . ALA A 1 181 ? -0.439 -2.856 -4.715 1.00 90.44 181 ALA A N 1
ATOM 1422 C CA . ALA A 1 181 ? -0.649 -2.869 -3.271 1.00 90.44 181 ALA A CA 1
ATOM 1423 C C . ALA A 1 181 ? -2.153 -2.908 -2.969 1.00 90.44 181 ALA A C 1
ATOM 1425 O O . ALA A 1 181 ? -2.926 -2.183 -3.593 1.00 90.44 181 ALA A O 1
ATOM 1426 N N . ASP A 1 182 ? -2.541 -3.747 -2.016 1.00 91.88 182 ASP A N 1
ATOM 1427 C CA . ASP A 1 182 ? -3.905 -3.796 -1.502 1.00 91.88 182 ASP A CA 1
ATOM 1428 C C . ASP A 1 182 ? -4.109 -2.634 -0.518 1.00 91.88 182 ASP A C 1
ATOM 1430 O O . ASP A 1 182 ? -3.352 -2.496 0.448 1.00 91.88 182 ASP A O 1
ATOM 1434 N N . ILE A 1 183 ? -5.074 -1.761 -0.820 1.00 94.94 183 ILE A N 1
ATOM 1435 C CA . ILE A 1 183 ? -5.350 -0.541 -0.052 1.00 94.94 183 ILE A CA 1
ATOM 1436 C C . ILE A 1 183 ? -5.937 -0.857 1.326 1.00 94.94 183 ILE A C 1
ATOM 1438 O O . ILE A 1 183 ? -5.613 -0.175 2.298 1.00 94.94 183 ILE A O 1
ATOM 1442 N N . ASP A 1 184 ? -6.695 -1.953 1.414 1.00 93.00 184 ASP A N 1
ATOM 1443 C CA . ASP A 1 184 ? -7.353 -2.428 2.630 1.00 93.00 184 ASP A CA 1
ATOM 1444 C C . ASP A 1 184 ? -6.619 -3.630 3.234 1.00 93.00 184 ASP A C 1
ATOM 1446 O O . ASP A 1 184 ? -7.214 -4.410 3.989 1.00 93.00 184 ASP A O 1
ATOM 1450 N N . ALA A 1 185 ? -5.339 -3.807 2.879 1.00 90.12 185 ALA A N 1
ATOM 1451 C CA . ALA A 1 185 ? -4.468 -4.752 3.560 1.00 90.12 185 ALA A CA 1
ATOM 1452 C C . ALA A 1 185 ? -4.456 -4.441 5.060 1.00 90.12 185 ALA A C 1
ATOM 1454 O O . ALA A 1 185 ? -4.498 -3.279 5.454 1.00 90.12 185 ALA A O 1
ATOM 1455 N N . GLU A 1 186 ? -4.372 -5.481 5.877 1.00 86.25 186 GLU A N 1
ATOM 1456 C CA . GLU A 1 186 ? -4.325 -5.387 7.335 1.00 86.25 186 GLU A CA 1
ATOM 1457 C C . GLU A 1 186 ? -2.978 -5.921 7.815 1.00 86.25 186 GLU A C 1
ATOM 1459 O O . GLU A 1 186 ? -2.459 -6.894 7.252 1.00 86.25 186 GLU A O 1
ATOM 1464 N N . CYS A 1 187 ? -2.400 -5.298 8.845 1.00 78.50 187 CYS A N 1
ATOM 1465 C CA . CYS A 1 187 ? -1.155 -5.778 9.431 1.00 78.50 187 CYS A CA 1
ATOM 1466 C C . CYS A 1 187 ? -1.338 -6.867 10.479 1.00 78.50 187 CYS A C 1
ATOM 1468 O O . CYS A 1 187 ? -2.267 -6.829 11.281 1.00 78.50 187 CYS A O 1
ATOM 1470 N N . GLU A 1 188 ? -0.426 -7.847 10.494 1.00 69.06 188 GLU A N 1
ATOM 1471 C CA . GLU A 1 188 ? -0.453 -8.858 11.546 1.00 69.06 188 GLU A CA 1
ATOM 1472 C C . GLU A 1 188 ? -0.237 -8.215 12.935 1.00 69.06 188 GLU A C 1
ATOM 1474 O O . GLU A 1 188 ? 0.598 -7.319 13.078 1.00 69.06 188 GLU A O 1
ATOM 1479 N N . PRO A 1 189 ? -0.959 -8.697 13.963 1.00 54.94 189 PRO A N 1
ATOM 1480 C CA . PRO A 1 189 ? -1.082 -8.068 15.279 1.00 54.94 189 PRO A CA 1
ATOM 1481 C C . PRO A 1 189 ? 0.177 -7.973 16.140 1.00 54.94 189 PRO A C 1
ATOM 1483 O O . PRO A 1 189 ? 0.078 -7.409 17.228 1.00 54.94 189 PRO A O 1
ATOM 1486 N N . ASP A 1 190 ? 1.328 -8.511 15.724 1.00 59.34 190 ASP A N 1
ATOM 1487 C CA . ASP A 1 190 ? 2.528 -8.527 16.576 1.00 59.34 190 ASP A CA 1
ATOM 1488 C C . ASP A 1 190 ? 2.944 -7.099 17.025 1.00 59.34 190 ASP A C 1
ATOM 1490 O O . ASP A 1 190 ? 3.543 -6.963 18.090 1.00 59.34 190 ASP A O 1
ATOM 1494 N N . ASP A 1 191 ? 2.547 -6.053 16.280 1.00 51.56 191 ASP A N 1
ATOM 1495 C CA . ASP A 1 191 ? 2.802 -4.630 16.579 1.00 51.56 191 ASP A CA 1
ATOM 1496 C C . ASP A 1 191 ? 1.526 -3.767 16.779 1.00 51.56 191 ASP A C 1
ATOM 1498 O O . ASP A 1 191 ? 1.631 -2.552 16.947 1.00 51.56 191 ASP A O 1
ATOM 1502 N N . GLY A 1 192 ? 0.325 -4.355 16.764 1.00 51.28 192 GLY A N 1
ATOM 1503 C CA . GLY A 1 192 ? -0.950 -3.619 16.773 1.00 51.28 192 GLY A CA 1
ATOM 1504 C C . GLY A 1 192 ? -1.982 -4.291 15.869 1.00 51.28 192 GLY A C 1
ATOM 1505 O O . GLY A 1 192 ? -1.672 -4.711 14.757 1.00 51.28 192 GLY A O 1
ATOM 1506 N N . ALA A 1 193 ? -3.195 -4.495 16.373 1.00 49.44 193 ALA A N 1
ATOM 1507 C CA . ALA A 1 193 ? -4.158 -5.409 15.770 1.00 49.44 193 ALA A CA 1
ATOM 1508 C C . ALA A 1 193 ? -4.641 -4.979 14.383 1.00 49.44 193 ALA A C 1
ATOM 1510 O O . ALA A 1 193 ? -5.418 -4.044 14.301 1.00 49.44 193 ALA A O 1
ATOM 1511 N N . GLY A 1 194 ? -4.279 -5.716 13.324 1.00 60.75 194 GLY A N 1
ATOM 1512 C CA . GLY A 1 194 ? -5.092 -5.822 12.103 1.00 60.75 194 GLY A CA 1
ATOM 1513 C C . GLY A 1 194 ? -5.421 -4.506 11.401 1.00 60.75 194 GLY A C 1
ATOM 1514 O O . GLY A 1 194 ? -6.348 -4.466 10.598 1.00 60.75 194 GLY A O 1
ATOM 1515 N N . THR A 1 195 ? -4.739 -3.413 11.728 1.00 81.06 195 THR A N 1
ATOM 1516 C CA . THR A 1 195 ? -5.137 -2.085 11.282 1.00 81.06 195 THR A CA 1
ATOM 1517 C C . THR A 1 195 ? -4.699 -1.903 9.841 1.00 81.06 195 THR A C 1
ATOM 1519 O O . THR A 1 195 ? -3.617 -2.344 9.461 1.00 81.06 195 THR A O 1
ATOM 1522 N N . CYS A 1 196 ? -5.551 -1.275 9.029 1.00 90.31 196 CYS A N 1
ATOM 1523 C CA . CYS A 1 196 ? -5.223 -0.934 7.649 1.00 90.31 196 CYS A CA 1
ATOM 1524 C C . CYS A 1 196 ? -4.400 0.362 7.568 1.00 90.31 196 CYS A C 1
ATOM 1526 O O . CYS A 1 196 ? -4.241 1.091 8.551 1.00 90.31 196 CYS A O 1
ATOM 1528 N N . ALA A 1 197 ? -3.925 0.713 6.370 1.00 93.06 197 ALA A N 1
ATOM 1529 C CA . ALA A 1 197 ? -3.113 1.914 6.171 1.00 93.06 197 ALA A CA 1
ATOM 1530 C C . ALA A 1 197 ? -3.833 3.208 6.600 1.00 93.06 197 ALA A C 1
ATOM 1532 O O . ALA A 1 197 ? -3.190 4.111 7.132 1.00 93.06 197 ALA A O 1
ATOM 1533 N N . LEU A 1 198 ? -5.157 3.291 6.413 1.00 94.69 198 LEU A N 1
ATOM 1534 C CA . LEU A 1 198 ? -5.948 4.450 6.837 1.00 94.69 198 LEU A CA 1
ATOM 1535 C C . LEU A 1 198 ? -5.908 4.636 8.361 1.00 94.69 198 LEU A C 1
ATOM 1537 O O . LEU A 1 198 ? -5.667 5.744 8.838 1.00 94.69 198 LEU A O 1
ATOM 1541 N N . ALA A 1 199 ? -6.062 3.550 9.120 1.00 92.19 199 ALA A N 1
ATOM 1542 C CA . ALA A 1 199 ? -5.971 3.578 10.577 1.00 92.19 199 ALA A CA 1
ATOM 1543 C C . ALA A 1 199 ? -4.579 4.036 11.055 1.00 92.19 199 ALA A C 1
ATOM 1545 O O . ALA A 1 199 ? -4.479 4.868 11.954 1.00 92.19 199 ALA A O 1
ATOM 1546 N N . TRP A 1 200 ? -3.503 3.604 10.388 1.00 90.75 200 TRP A N 1
ATOM 1547 C CA . TRP A 1 200 ? -2.133 4.043 10.701 1.00 90.75 200 TRP A CA 1
ATOM 1548 C C . TRP A 1 200 ? -1.905 5.542 10.472 1.00 90.75 200 TRP A C 1
ATOM 1550 O O . TRP A 1 200 ? -1.135 6.169 11.207 1.00 90.75 200 TRP A O 1
ATOM 1560 N N . CYS A 1 201 ? -2.565 6.138 9.472 1.00 91.44 201 CYS A N 1
ATOM 1561 C CA . CYS A 1 201 ? -2.509 7.586 9.268 1.00 91.44 201 CYS A CA 1
ATOM 1562 C C . CYS A 1 201 ? -3.110 8.358 10.450 1.00 91.44 201 CYS A C 1
ATOM 1564 O O . CYS A 1 201 ? -2.674 9.478 10.713 1.00 91.44 201 CYS A O 1
ATOM 1566 N N . ILE A 1 202 ? -4.094 7.774 11.136 1.00 89.75 202 ILE A N 1
ATOM 1567 C CA . ILE A 1 202 ? -4.866 8.420 12.202 1.00 89.75 202 ILE A CA 1
ATOM 1568 C C . ILE A 1 202 ? -4.239 8.148 13.578 1.00 89.75 202 ILE A C 1
ATOM 1570 O O . ILE A 1 202 ? -4.130 9.058 14.393 1.00 89.75 202 ILE A O 1
ATOM 1574 N N . GLU A 1 203 ? -3.753 6.928 13.816 1.00 86.06 203 GLU A N 1
ATOM 1575 C CA . GLU A 1 203 ? -3.188 6.501 15.102 1.00 86.06 203 GLU A CA 1
ATOM 1576 C C . GLU A 1 203 ? -1.851 7.173 15.435 1.00 86.06 203 GLU A C 1
ATOM 1578 O O . GLU A 1 203 ? -1.588 7.551 16.579 1.00 86.06 203 GLU A O 1
ATOM 1583 N N . ALA A 1 204 ? -0.961 7.297 14.449 1.00 71.44 204 ALA A N 1
ATOM 1584 C CA . ALA A 1 204 ? 0.399 7.724 14.719 1.00 71.44 204 ALA A CA 1
ATOM 1585 C C . ALA A 1 204 ? 0.415 9.215 15.111 1.00 71.44 204 ALA A C 1
ATOM 1587 O O . ALA A 1 204 ? 0.273 10.096 14.261 1.00 71.44 204 ALA A O 1
ATOM 1588 N N . ARG A 1 205 ? 0.653 9.520 16.388 1.00 73.69 205 ARG A N 1
ATOM 1589 C CA . ARG A 1 205 ? 0.816 10.897 16.881 1.00 73.69 205 ARG A CA 1
ATOM 1590 C C . ARG A 1 205 ? 2.294 11.332 16.892 1.00 73.69 205 ARG A C 1
ATOM 1592 O O . ARG A 1 205 ? 3.172 10.481 17.043 1.00 73.69 205 ARG A O 1
ATOM 1599 N N . PRO A 1 206 ? 2.600 12.635 16.721 1.00 68.81 206 PRO A N 1
ATOM 1600 C CA . PRO A 1 206 ? 1.668 13.729 16.434 1.00 68.81 206 PRO A CA 1
ATOM 1601 C C . PRO A 1 206 ? 1.130 13.679 14.996 1.00 68.81 206 PRO A C 1
ATOM 1603 O O . PRO A 1 206 ? 1.819 13.239 14.062 1.00 68.81 206 PRO A O 1
ATOM 1606 N N . ALA A 1 207 ? -0.109 14.140 14.823 1.00 64.75 207 ALA A N 1
ATOM 1607 C CA . ALA A 1 207 ? -0.737 14.227 13.519 1.00 64.75 207 ALA A CA 1
ATOM 1608 C C . ALA A 1 207 ? -0.075 15.334 12.682 1.00 64.75 207 ALA A C 1
ATOM 1610 O O . ALA A 1 207 ? 0.054 16.486 13.096 1.00 64.75 207 ALA A O 1
ATOM 1611 N N . ARG A 1 208 ? 0.393 14.973 11.485 1.00 78.38 208 ARG A N 1
ATOM 1612 C CA . ARG A 1 208 ? 1.037 15.896 10.539 1.00 78.38 208 ARG A CA 1
ATOM 1613 C C . ARG A 1 208 ? 0.083 16.155 9.380 1.00 78.38 208 ARG A C 1
ATOM 1615 O O . ARG A 1 208 ? -0.643 15.251 8.987 1.00 78.38 208 ARG A O 1
ATOM 1622 N N . ALA A 1 209 ? 0.146 17.333 8.758 1.00 85.75 209 ALA A N 1
ATOM 1623 C CA . ALA A 1 209 ? -0.650 17.632 7.558 1.00 85.75 209 ALA A CA 1
ATOM 1624 C C . ALA A 1 209 ? -0.507 16.545 6.469 1.00 85.75 209 ALA A C 1
ATOM 1626 O O . ALA A 1 209 ? -1.494 16.155 5.854 1.00 85.75 209 ALA A O 1
ATOM 1627 N N . ALA A 1 210 ? 0.697 15.975 6.321 1.00 89.12 210 ALA A N 1
ATOM 1628 C CA . ALA A 1 210 ? 0.967 14.866 5.404 1.00 89.12 210 ALA A CA 1
ATOM 1629 C C . ALA A 1 210 ? 0.188 13.571 5.729 1.00 89.12 210 ALA A C 1
ATOM 1631 O O . ALA A 1 210 ? -0.094 12.800 4.817 1.00 89.12 210 ALA A O 1
ATOM 1632 N N . LYS A 1 211 ? -0.179 13.325 6.999 1.00 90.44 211 LYS A N 1
ATOM 1633 C CA . LYS A 1 211 ? -1.046 12.198 7.398 1.00 90.44 211 LYS A CA 1
ATOM 1634 C C . LYS A 1 211 ? -2.461 12.403 6.900 1.00 90.44 211 LYS A C 1
ATOM 1636 O O . LYS A 1 211 ? -3.008 11.508 6.272 1.00 90.44 211 LYS A O 1
ATOM 1641 N N . TYR A 1 212 ? -3.023 13.586 7.134 1.00 92.94 212 TYR A N 1
ATOM 1642 C CA . TYR A 1 212 ? -4.374 13.911 6.680 1.00 92.94 212 TYR A CA 1
ATOM 1643 C C . TYR A 1 212 ? -4.474 13.920 5.157 1.00 92.94 212 TYR A C 1
ATOM 1645 O O . TYR A 1 212 ? -5.453 13.428 4.604 1.00 92.94 212 TYR A O 1
ATOM 1653 N N . GLU A 1 213 ? -3.444 14.424 4.476 1.00 94.19 213 GLU A N 1
ATOM 1654 C CA . GLU A 1 213 ? -3.355 14.392 3.017 1.00 94.19 213 GLU A CA 1
ATOM 1655 C C . GLU A 1 213 ? -3.312 12.953 2.488 1.00 94.19 213 GLU A C 1
ATOM 1657 O O . GLU A 1 213 ? -4.072 12.605 1.586 1.00 94.19 213 GLU A O 1
ATOM 1662 N N . LEU A 1 214 ? -2.480 12.094 3.086 1.00 94.81 214 LEU A N 1
ATOM 1663 C CA . LEU A 1 214 ? -2.403 10.685 2.714 1.00 94.81 214 LEU A CA 1
ATOM 1664 C C . LEU A 1 214 ? -3.705 9.931 3.020 1.00 94.81 214 LEU A C 1
ATOM 1666 O O . LEU A 1 214 ? -4.185 9.205 2.161 1.00 94.81 214 LEU A O 1
ATOM 1670 N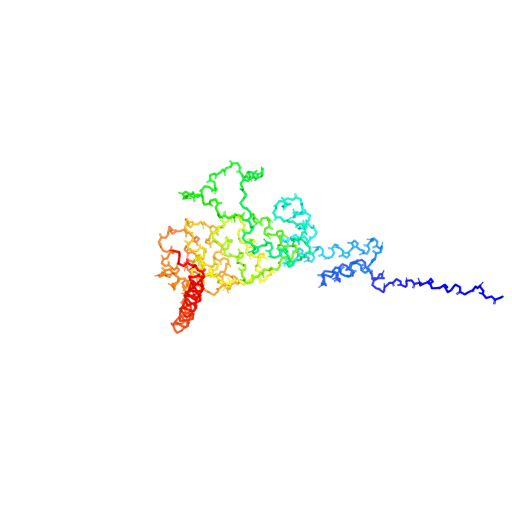 N . ALA A 1 215 ? -4.301 10.125 4.196 1.00 95.81 215 ALA A N 1
ATOM 1671 C CA . ALA A 1 215 ? -5.578 9.516 4.566 1.00 95.81 215 ALA A CA 1
ATOM 1672 C C . ALA A 1 215 ? -6.700 9.935 3.606 1.00 95.81 215 ALA A C 1
ATOM 1674 O O . ALA A 1 215 ? -7.436 9.088 3.108 1.00 95.81 215 ALA A O 1
ATOM 1675 N N . THR A 1 216 ? -6.775 11.230 3.283 1.00 96.62 216 THR A N 1
ATOM 1676 C CA . THR A 1 216 ? -7.716 11.763 2.287 1.00 96.62 216 THR A CA 1
ATOM 1677 C C . THR A 1 216 ? -7.520 11.075 0.940 1.00 96.62 216 THR A C 1
ATOM 1679 O O . THR A 1 216 ? -8.484 10.595 0.354 1.00 96.62 216 THR A O 1
ATOM 1682 N N . PHE A 1 217 ? -6.270 10.966 0.483 1.00 96.94 217 PHE A N 1
ATOM 1683 C CA . PHE A 1 217 ? -5.931 10.272 -0.756 1.00 96.94 217 PHE A CA 1
ATOM 1684 C C . PHE A 1 217 ? -6.369 8.799 -0.743 1.00 96.94 217 PHE A C 1
ATOM 1686 O O . PHE A 1 217 ? -6.933 8.328 -1.723 1.00 96.94 217 PHE A O 1
ATOM 1693 N N . LEU A 1 218 ? -6.151 8.070 0.355 1.00 97.31 218 LEU A N 1
ATOM 1694 C CA . LEU A 1 218 ? -6.567 6.668 0.459 1.00 97.31 218 LEU A CA 1
ATOM 1695 C C . LEU A 1 218 ? -8.092 6.515 0.356 1.00 97.31 218 LEU A C 1
ATOM 1697 O O . LEU A 1 218 ? -8.566 5.633 -0.356 1.00 97.31 218 LEU A O 1
ATOM 1701 N N . ILE A 1 219 ? -8.859 7.390 1.012 1.00 97.44 219 ILE A N 1
ATOM 1702 C CA . ILE A 1 219 ? -10.327 7.395 0.910 1.00 97.44 219 ILE A CA 1
ATOM 1703 C C . ILE A 1 219 ? -10.765 7.704 -0.529 1.00 97.44 219 ILE A C 1
ATOM 1705 O O . ILE A 1 219 ? -11.632 7.023 -1.071 1.00 97.44 219 ILE A O 1
ATOM 1709 N N . GLU A 1 220 ? -10.144 8.693 -1.176 1.00 96.50 220 GLU A N 1
ATOM 1710 C CA . GLU A 1 220 ? -10.436 9.064 -2.569 1.00 96.50 220 GLU A CA 1
ATOM 1711 C C . GLU A 1 220 ? -10.118 7.942 -3.573 1.00 96.50 220 GLU A C 1
ATOM 1713 O O . GLU A 1 220 ? -10.811 7.810 -4.581 1.00 96.50 220 GLU A O 1
ATOM 1718 N N . GLU A 1 221 ? -9.108 7.114 -3.297 1.00 96.88 221 GLU A N 1
ATOM 1719 C CA . GLU A 1 221 ? -8.755 5.935 -4.104 1.00 96.88 221 GLU A CA 1
ATOM 1720 C C . GLU A 1 221 ? -9.593 4.687 -3.749 1.00 96.88 221 GLU A C 1
ATOM 1722 O O . GLU A 1 221 ?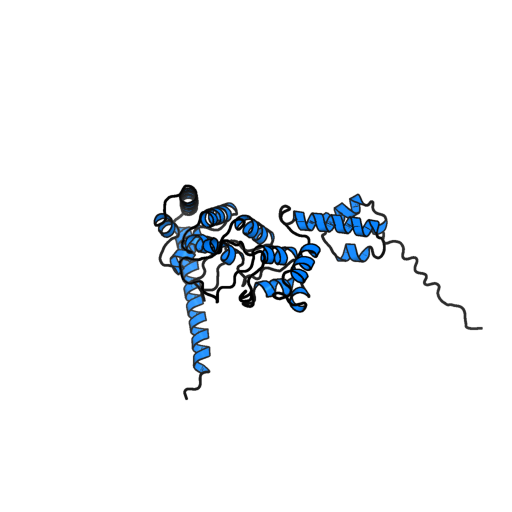 -9.366 3.613 -4.308 1.00 96.88 221 GLU A O 1
ATOM 1727 N N . GLY A 1 222 ? -10.590 4.823 -2.867 1.00 96.94 222 GLY A N 1
ATOM 1728 C CA . GLY A 1 222 ? -11.581 3.784 -2.584 1.00 96.94 222 GLY A CA 1
ATOM 1729 C C . GLY A 1 222 ? -11.246 2.859 -1.416 1.00 96.94 222 GLY A C 1
ATOM 1730 O O . GLY A 1 222 ? -11.699 1.719 -1.421 1.00 96.94 222 GLY A O 1
ATOM 1731 N N . CYS A 1 223 ? -10.468 3.322 -0.433 1.00 96.19 223 CYS A N 1
ATOM 1732 C CA . CYS A 1 223 ? -10.286 2.602 0.830 1.00 96.19 223 CYS A CA 1
ATOM 1733 C C . CYS A 1 223 ? -11.636 2.375 1.536 1.00 96.19 223 CYS A C 1
ATOM 1735 O O . CYS A 1 223 ? -12.454 3.295 1.637 1.00 96.19 223 CYS A O 1
ATOM 1737 N N . ASP A 1 224 ? -11.857 1.162 2.046 1.00 96.06 224 ASP A N 1
ATOM 1738 C CA . ASP A 1 224 ? -13.062 0.793 2.789 1.00 96.06 224 ASP A CA 1
ATOM 1739 C C . ASP A 1 224 ? -13.011 1.369 4.214 1.00 96.06 224 ASP A C 1
ATOM 1741 O O . ASP A 1 224 ? -12.458 0.780 5.147 1.00 96.06 224 ASP A O 1
ATOM 1745 N N . VAL A 1 225 ? -13.597 2.559 4.378 1.00 96.12 225 VAL A N 1
ATOM 1746 C CA . VAL A 1 225 ? -13.609 3.296 5.651 1.00 96.12 225 VAL A CA 1
ATOM 1747 C C . VAL A 1 225 ? -14.376 2.549 6.742 1.00 96.12 225 VAL A C 1
ATOM 1749 O O . VAL A 1 225 ? -13.977 2.614 7.901 1.00 96.12 225 VAL A O 1
ATOM 1752 N N . VAL A 1 226 ? -15.438 1.815 6.396 1.00 94.56 226 VAL A N 1
ATOM 1753 C CA . VAL A 1 226 ? -16.239 1.054 7.370 1.00 94.56 226 VAL A CA 1
ATOM 1754 C C . VAL A 1 226 ? -15.401 -0.080 7.944 1.00 94.56 226 VAL A C 1
ATOM 1756 O O . VAL A 1 226 ? -15.306 -0.239 9.161 1.00 94.56 226 VAL A O 1
ATOM 1759 N N . LYS A 1 227 ? -14.728 -0.833 7.069 1.00 92.88 227 LYS A N 1
ATOM 1760 C CA . LYS A 1 227 ? -13.788 -1.881 7.471 1.00 92.88 227 LYS A CA 1
ATOM 1761 C C . LYS A 1 227 ? -12.626 -1.313 8.290 1.00 92.88 227 LYS A C 1
ATOM 1763 O O . LYS A 1 227 ? -12.244 -1.911 9.296 1.00 92.88 227 LYS A O 1
ATOM 1768 N N . ALA A 1 228 ? -12.071 -0.173 7.876 1.00 92.94 228 ALA A N 1
ATOM 1769 C CA . ALA A 1 228 ? -10.988 0.500 8.586 1.00 92.94 228 ALA A CA 1
ATOM 1770 C C . ALA A 1 228 ? -11.394 0.924 10.004 1.00 92.94 228 ALA A C 1
ATOM 1772 O O . ALA A 1 228 ? -10.639 0.680 10.944 1.00 92.94 228 ALA A O 1
ATOM 1773 N N . ASP A 1 229 ? -12.576 1.527 10.152 1.00 93.62 229 ASP A N 1
ATOM 1774 C CA . ASP A 1 229 ? -13.102 1.997 11.432 1.00 93.62 229 ASP A CA 1
ATOM 1775 C C . ASP A 1 229 ? -13.424 0.840 12.377 1.00 93.62 229 ASP A C 1
ATOM 1777 O O . ASP A 1 229 ? -12.948 0.825 13.509 1.00 93.62 229 ASP A O 1
ATOM 1781 N N . ALA A 1 230 ? -14.112 -0.191 11.881 1.00 90.50 230 ALA A N 1
ATOM 1782 C CA . ALA A 1 230 ? -14.393 -1.407 12.637 1.00 90.50 230 ALA A CA 1
ATOM 1783 C C . ALA A 1 230 ? -13.106 -2.097 13.123 1.00 90.50 230 ALA A C 1
ATOM 1785 O O . ALA A 1 230 ? -12.983 -2.443 14.300 1.00 90.50 230 ALA A O 1
ATOM 1786 N N . GLY A 1 231 ? -12.124 -2.268 12.230 1.00 88.81 231 GLY A N 1
ATOM 1787 C CA . GLY A 1 231 ? -10.828 -2.854 12.575 1.00 88.81 231 GLY A CA 1
ATOM 1788 C C . GLY A 1 231 ? -10.082 -2.030 13.623 1.00 88.81 231 GLY A C 1
ATOM 1789 O O . GLY A 1 231 ? -9.549 -2.579 14.587 1.00 88.81 231 GLY A O 1
ATOM 1790 N N . TYR A 1 232 ? -10.095 -0.705 13.478 1.00 89.62 232 TYR A N 1
ATOM 1791 C CA . TYR A 1 232 ? -9.451 0.202 14.417 1.00 89.62 232 TYR A CA 1
ATOM 1792 C C . TYR A 1 232 ? -10.143 0.246 15.787 1.00 89.62 232 TYR A C 1
ATOM 1794 O O . TYR A 1 232 ? -9.458 0.246 16.814 1.00 89.62 232 TYR A O 1
ATOM 1802 N N . LEU A 1 233 ? -11.477 0.200 15.823 1.00 90.00 233 LEU A N 1
ATOM 1803 C CA . LEU A 1 233 ? -12.270 0.124 17.050 1.00 90.00 233 LEU A CA 1
ATOM 1804 C C . LEU A 1 233 ? -11.977 -1.160 17.826 1.00 90.00 233 LEU A C 1
ATOM 1806 O O . LEU A 1 233 ? -11.728 -1.110 19.030 1.00 90.00 233 LEU A O 1
ATOM 1810 N N . VAL A 1 234 ? -11.940 -2.301 17.138 1.00 88.06 234 VAL A N 1
ATOM 1811 C CA . VAL A 1 234 ? -11.581 -3.596 17.735 1.00 88.06 234 VAL A CA 1
ATOM 1812 C C . VAL A 1 234 ? -10.141 -3.587 18.269 1.00 88.06 234 VAL A C 1
ATOM 1814 O O . VAL A 1 234 ? -9.865 -4.160 19.325 1.00 88.06 234 VAL A O 1
ATOM 1817 N N . ALA A 1 235 ? -9.223 -2.919 17.567 1.00 84.62 235 ALA A N 1
ATOM 1818 C CA . ALA A 1 235 ? -7.812 -2.845 17.933 1.00 84.62 235 ALA A CA 1
ATOM 1819 C C . ALA A 1 235 ? -7.524 -1.921 19.126 1.00 84.62 235 ALA A C 1
ATOM 1821 O O . ALA A 1 235 ? -6.769 -2.288 20.028 1.00 84.62 235 ALA A O 1
ATOM 1822 N N . SER A 1 236 ? -8.096 -0.716 19.111 1.00 85.88 236 SER A N 1
ATOM 1823 C CA . SER A 1 236 ? -7.741 0.380 20.022 1.00 85.88 236 SER A CA 1
ATOM 1824 C C . SER A 1 236 ? -8.794 0.655 21.100 1.00 85.88 236 SER A C 1
ATOM 1826 O O . SER A 1 236 ? -8.494 1.300 22.105 1.00 85.88 236 SER A O 1
ATOM 1828 N N . GLY A 1 237 ? -10.027 0.177 20.911 1.00 87.38 237 GLY A N 1
ATOM 1829 C CA . GLY A 1 237 ? -11.181 0.540 21.736 1.00 87.38 237 GLY A CA 1
ATOM 1830 C C . GLY A 1 237 ? -11.749 1.935 21.440 1.00 87.38 237 GLY A C 1
ATOM 1831 O O . GLY A 1 237 ? -12.605 2.407 22.189 1.00 87.38 237 GLY A O 1
ATOM 1832 N N . ALA A 1 238 ? -11.283 2.602 20.380 1.00 88.62 238 ALA A N 1
ATOM 1833 C CA . ALA A 1 238 ? -11.788 3.887 19.910 1.00 88.62 238 ALA A CA 1
ATOM 1834 C C . ALA A 1 238 ? -12.052 3.851 18.399 1.00 88.62 238 ALA A C 1
ATOM 1836 O O . ALA A 1 238 ? -11.323 3.202 17.656 1.00 88.62 238 ALA A O 1
ATOM 1837 N N . ASP A 1 239 ? -13.076 4.569 17.944 1.00 91.19 239 ASP A N 1
ATOM 1838 C CA . ASP A 1 239 ? -13.315 4.782 16.515 1.00 91.19 239 ASP A CA 1
ATOM 1839 C C . ASP A 1 239 ? -12.348 5.837 15.934 1.00 91.19 239 ASP A C 1
ATOM 1841 O O . ASP A 1 239 ? -11.619 6.538 16.657 1.00 91.19 239 ASP A O 1
ATOM 1845 N N . LEU A 1 240 ? -12.299 5.924 14.602 1.00 91.94 240 LEU A N 1
ATOM 1846 C CA . LEU A 1 240 ? -11.408 6.840 13.888 1.00 91.94 240 LEU A CA 1
ATOM 1847 C C . LEU A 1 240 ? -11.767 8.309 14.140 1.00 91.94 240 LEU A C 1
ATOM 1849 O O . LEU A 1 240 ? -10.872 9.151 14.243 1.00 91.94 240 LEU A O 1
ATOM 1853 N N . LEU A 1 241 ? -13.061 8.628 14.246 1.00 93.81 241 LEU A N 1
ATOM 1854 C CA . LEU A 1 241 ? -13.540 10.001 14.411 1.00 93.81 241 LEU A CA 1
ATOM 1855 C C . LEU A 1 241 ? -13.133 10.572 15.761 1.00 93.81 241 LEU A C 1
ATOM 1857 O O . LEU A 1 241 ? -12.601 11.679 15.817 1.00 93.81 241 LEU A O 1
ATOM 1861 N N . ARG A 1 242 ? -13.297 9.797 16.830 1.00 92.25 242 ARG A N 1
ATOM 1862 C CA . ARG A 1 242 ? -12.916 10.188 18.183 1.00 92.25 242 ARG A CA 1
ATOM 1863 C C . ARG A 1 242 ? -11.439 10.562 18.264 1.00 92.25 242 ARG A C 1
ATOM 1865 O O . ARG A 1 242 ? -11.094 11.553 18.898 1.00 92.25 242 ARG A O 1
ATOM 1872 N N . ASN A 1 243 ? -10.567 9.818 17.580 1.00 89.94 243 ASN A N 1
ATOM 1873 C CA . ASN A 1 243 ? -9.138 10.137 17.556 1.00 89.94 243 ASN A CA 1
ATOM 1874 C C . ASN A 1 243 ? -8.805 11.419 16.788 1.00 89.94 243 ASN A C 1
ATOM 1876 O O . ASN A 1 243 ? -7.847 12.100 17.153 1.00 89.94 243 ASN A O 1
ATOM 1880 N N . LEU A 1 244 ? -9.571 11.745 15.744 1.00 90.56 244 LEU A N 1
ATOM 1881 C CA . LEU A 1 244 ? -9.397 12.968 14.956 1.00 90.56 244 LEU A CA 1
ATOM 1882 C C . LEU A 1 244 ? -9.984 14.208 15.641 1.00 90.56 244 LEU A C 1
ATOM 1884 O O . LEU A 1 244 ? -9.452 15.305 15.469 1.00 90.56 244 LEU A O 1
ATOM 1888 N N . GLU A 1 245 ? -11.063 14.042 16.409 1.00 90.00 245 GLU A N 1
ATOM 1889 C CA . GLU A 1 245 ? -11.729 15.120 17.152 1.00 90.00 245 GLU A CA 1
ATOM 1890 C C . GLU A 1 245 ? -10.900 15.610 18.354 1.00 90.00 245 GLU A C 1
ATOM 1892 O O . GLU A 1 245 ? -11.015 16.773 18.740 1.00 90.00 245 GLU A O 1
ATOM 1897 N N . ASP A 1 246 ? -10.013 14.766 18.890 1.00 88.75 246 ASP A N 1
ATOM 1898 C CA . ASP A 1 246 ? -9.053 15.137 19.940 1.00 88.75 246 ASP A CA 1
ATOM 1899 C C . ASP A 1 246 ? -7.888 16.018 19.428 1.00 88.75 246 ASP A C 1
ATOM 1901 O O . ASP A 1 246 ? -7.159 16.617 20.224 1.00 88.75 246 ASP A O 1
ATOM 1905 N N . GLU A 1 247 ? -7.681 16.099 18.110 1.00 87.19 247 GLU A N 1
ATOM 1906 C CA . GLU A 1 247 ? -6.594 16.861 17.487 1.00 87.19 247 GLU A CA 1
ATOM 1907 C C . GLU A 1 247 ? -7.036 18.289 17.107 1.00 87.19 247 GLU A C 1
ATOM 1909 O O . GLU A 1 247 ? -8.216 18.547 16.850 1.00 87.19 247 GLU A O 1
ATOM 1914 N N . PRO A 1 248 ? -6.104 19.257 16.992 1.00 89.12 248 PRO A N 1
ATOM 1915 C CA . PRO A 1 248 ? -6.437 20.604 16.545 1.00 89.12 248 PRO A CA 1
ATOM 1916 C C . PRO A 1 248 ? -7.184 20.607 15.203 1.00 89.12 248 PRO A C 1
ATOM 1918 O O . PRO A 1 248 ? -6.772 19.976 14.219 1.00 89.12 248 PRO A O 1
ATOM 1921 N N . LEU A 1 249 ? -8.271 21.376 15.149 1.00 90.88 249 LEU A N 1
ATOM 1922 C CA . LEU A 1 249 ? -9.135 21.470 13.977 1.00 90.88 249 LEU A CA 1
ATOM 1923 C C . LEU A 1 249 ? -8.473 22.304 12.870 1.00 90.88 249 LEU A C 1
ATOM 1925 O O . LEU A 1 249 ? -8.670 23.512 12.743 1.00 90.88 249 LEU A O 1
ATOM 1929 N N . THR A 1 250 ? -7.640 21.651 12.067 1.00 93.25 250 THR A N 1
ATOM 1930 C CA . THR A 1 250 ? -7.075 22.233 10.843 1.00 93.25 250 THR A CA 1
ATOM 1931 C C . THR A 1 250 ? -8.018 22.001 9.656 1.00 93.25 250 T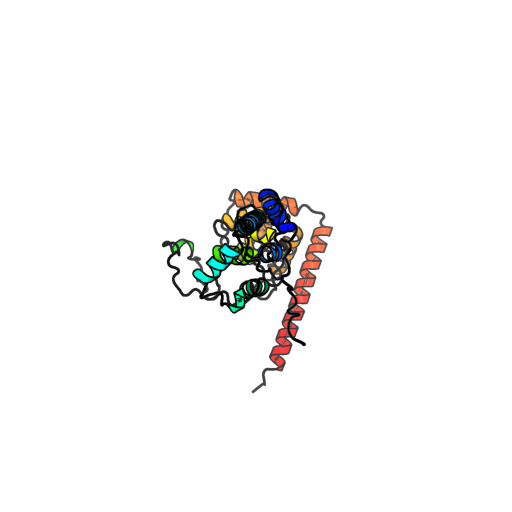HR A C 1
ATOM 1933 O O . THR A 1 250 ? -8.790 21.044 9.683 1.00 93.25 250 THR A O 1
ATOM 1936 N N . PRO A 1 251 ? -7.941 22.791 8.565 1.00 94.25 251 PRO A N 1
ATOM 1937 C CA . PRO A 1 251 ? -8.752 22.540 7.368 1.00 94.25 251 PRO A CA 1
ATOM 1938 C C . PRO A 1 251 ? -8.561 21.133 6.779 1.00 94.25 251 PRO A C 1
ATOM 1940 O O . PRO A 1 251 ? -9.508 20.545 6.266 1.00 94.25 251 PRO A O 1
ATOM 1943 N N . ALA A 1 252 ? -7.345 20.580 6.873 1.00 92.06 252 ALA A N 1
ATOM 1944 C CA . ALA A 1 252 ? -7.047 19.221 6.424 1.00 92.06 252 ALA A CA 1
ATOM 1945 C C . ALA A 1 252 ? -7.690 18.159 7.333 1.00 92.06 252 ALA A C 1
ATOM 1947 O O . ALA A 1 252 ? -8.263 17.202 6.820 1.00 92.06 252 ALA A O 1
ATOM 1948 N N . ASN A 1 253 ? -7.640 18.358 8.657 1.00 92.31 253 ASN A N 1
ATOM 1949 C CA . ASN A 1 253 ? -8.312 17.484 9.622 1.00 92.31 253 ASN A CA 1
ATOM 1950 C C . ASN A 1 253 ? -9.838 17.523 9.423 1.00 92.31 253 ASN A C 1
ATOM 1952 O O . ASN A 1 253 ? -10.462 16.486 9.240 1.00 92.31 253 ASN A O 1
ATOM 1956 N N . GLN A 1 254 ? -10.431 18.721 9.336 1.00 94.31 254 GLN A N 1
ATOM 1957 C CA . GLN A 1 254 ? -11.872 18.877 9.112 1.00 94.31 254 GLN A CA 1
ATOM 1958 C C . GLN A 1 254 ? -12.334 18.170 7.833 1.00 94.31 254 GLN A C 1
ATOM 1960 O O . GLN A 1 254 ? -13.312 17.430 7.860 1.00 94.31 254 GLN A O 1
ATOM 1965 N N . ARG A 1 255 ? -11.601 18.340 6.723 1.00 95.19 255 ARG A N 1
ATOM 1966 C CA . ARG A 1 255 ? -11.911 17.652 5.464 1.00 95.19 255 ARG A CA 1
ATOM 1967 C C . ARG A 1 255 ? -11.902 16.130 5.629 1.00 95.19 255 ARG A C 1
ATOM 1969 O O . ARG A 1 255 ? -12.778 15.461 5.090 1.00 95.19 255 ARG A O 1
ATOM 1976 N N . LEU A 1 256 ? -10.914 15.590 6.342 1.00 94.75 256 LEU A N 1
ATOM 1977 C CA . LEU A 1 256 ? -10.823 14.156 6.603 1.00 94.75 256 LEU A CA 1
ATOM 1978 C C . LEU A 1 256 ? -11.991 13.667 7.471 1.00 94.75 256 LEU A C 1
ATOM 1980 O O . LEU A 1 256 ? -12.607 12.659 7.137 1.00 94.75 256 LEU A O 1
ATOM 1984 N N . ILE A 1 257 ? -12.333 14.403 8.532 1.00 94.75 257 ILE A N 1
ATOM 1985 C CA . ILE A 1 257 ? -13.494 14.122 9.389 1.00 94.75 257 ILE A CA 1
ATOM 1986 C C . ILE A 1 257 ? -14.779 14.079 8.555 1.00 94.75 257 ILE A C 1
ATOM 1988 O O . ILE A 1 257 ? -15.561 13.141 8.692 1.00 94.75 257 ILE A O 1
ATOM 1992 N N . ASP A 1 258 ? -14.990 15.054 7.669 1.00 95.75 258 ASP A N 1
ATOM 1993 C CA . ASP A 1 258 ? -16.185 15.115 6.821 1.00 95.75 258 ASP A CA 1
ATOM 1994 C C . ASP A 1 258 ? -16.262 13.916 5.863 1.00 95.75 258 ASP A C 1
ATOM 1996 O O . ASP A 1 258 ? -17.331 13.329 5.685 1.00 95.75 258 ASP A O 1
ATOM 2000 N N . LEU A 1 259 ? -15.126 13.510 5.280 1.00 96.12 259 LEU A N 1
ATOM 2001 C CA . LEU A 1 259 ? -15.039 12.321 4.427 1.00 96.12 259 LEU A CA 1
ATOM 2002 C C . LEU A 1 259 ? -15.364 11.040 5.197 1.00 96.12 259 LEU A C 1
ATOM 2004 O O . LEU A 1 259 ? -16.146 10.226 4.708 1.00 96.12 259 LEU A O 1
ATOM 2008 N N . ILE A 1 260 ? -14.811 10.878 6.401 1.00 95.06 260 ILE A N 1
ATOM 2009 C CA . ILE A 1 260 ? -15.072 9.709 7.245 1.00 95.06 260 ILE A CA 1
ATOM 2010 C C . ILE A 1 260 ? -16.537 9.689 7.688 1.00 95.06 260 ILE A C 1
ATOM 2012 O O . ILE A 1 260 ? -17.190 8.664 7.537 1.00 95.06 260 ILE A O 1
ATOM 2016 N N . LYS A 1 261 ? -17.102 10.816 8.145 1.00 95.00 261 LYS A N 1
ATOM 2017 C CA . LYS A 1 261 ? -18.529 10.916 8.510 1.00 95.00 261 LYS A CA 1
ATOM 2018 C C . LYS A 1 261 ? -19.441 10.563 7.337 1.00 95.00 261 LYS A C 1
ATOM 2020 O O . LYS A 1 261 ? -20.409 9.833 7.515 1.00 95.00 261 LYS A O 1
ATOM 2025 N N . SER A 1 262 ? -19.115 11.047 6.140 1.00 95.25 262 SER A N 1
ATOM 2026 C CA . SER A 1 262 ? -19.845 10.709 4.916 1.00 95.25 262 SER A CA 1
ATOM 2027 C C . SER A 1 262 ? -19.774 9.209 4.607 1.00 95.25 262 SER A C 1
ATOM 2029 O O . SER A 1 262 ? -20.792 8.601 4.287 1.00 95.25 262 SER A O 1
ATOM 2031 N N . ALA A 1 263 ? -18.592 8.600 4.741 1.00 93.69 263 ALA A N 1
ATOM 2032 C CA . ALA A 1 263 ? -18.378 7.181 4.466 1.00 93.69 263 ALA A CA 1
ATOM 2033 C C . ALA A 1 263 ? -18.983 6.250 5.532 1.00 93.69 263 ALA A C 1
ATOM 2035 O O . ALA A 1 263 ? -19.405 5.149 5.196 1.00 93.69 263 ALA A O 1
ATOM 2036 N N . LEU A 1 264 ? -19.053 6.687 6.792 1.00 92.31 264 LEU A N 1
ATOM 2037 C CA . LEU A 1 264 ? -19.662 5.944 7.901 1.00 92.31 264 LEU A CA 1
ATOM 2038 C C . LEU A 1 264 ? -21.181 6.122 7.993 1.00 92.31 264 LEU A C 1
ATOM 2040 O O . LEU A 1 264 ? -21.824 5.415 8.763 1.00 92.31 264 LEU A O 1
ATOM 2044 N N . ASN A 1 265 ? -21.780 7.016 7.201 1.00 92.88 265 ASN A N 1
ATOM 2045 C CA . ASN A 1 265 ? -23.233 7.160 7.092 1.00 92.88 265 ASN A CA 1
ATOM 2046 C C . ASN A 1 265 ? -23.854 6.019 6.253 1.00 92.88 265 ASN A C 1
ATOM 2048 O O . ASN A 1 265 ? -24.569 6.253 5.276 1.00 92.88 265 ASN A O 1
ATOM 2052 N N . VAL A 1 266 ? -23.517 4.782 6.613 1.00 86.25 266 VAL A N 1
ATOM 2053 C CA . VAL A 1 266 ? -24.018 3.525 6.049 1.00 86.25 266 VAL A CA 1
ATOM 2054 C C . VAL A 1 266 ? -25.115 2.942 6.940 1.00 86.25 266 VAL A C 1
ATOM 2056 O O . VAL A 1 266 ? -25.337 3.405 8.058 1.00 86.25 266 VAL A O 1
ATOM 2059 N N . GLU A 1 267 ? -25.823 1.922 6.451 1.00 85.12 267 GLU A N 1
ATOM 2060 C CA . GLU A 1 267 ? -26.784 1.188 7.280 1.00 85.12 267 GLU A CA 1
ATOM 2061 C C . GLU A 1 267 ? -26.074 0.519 8.470 1.00 85.12 267 GLU A C 1
ATOM 2063 O O . GLU A 1 267 ? -25.037 -0.122 8.296 1.00 85.12 267 GLU A O 1
ATOM 2068 N N . GLU A 1 268 ? -26.662 0.632 9.665 1.00 88.81 268 GLU A N 1
ATOM 2069 C CA . GLU A 1 268 ? -26.143 0.078 10.930 1.00 88.81 268 GLU A CA 1
ATOM 2070 C C . GLU A 1 268 ? -25.763 -1.407 10.805 1.00 88.81 268 GLU A C 1
ATOM 2072 O O . GLU A 1 268 ? -24.692 -1.817 11.242 1.00 88.81 268 GLU A O 1
ATOM 2077 N N . SER A 1 269 ? -26.564 -2.185 10.070 1.00 88.25 269 SER A N 1
ATOM 2078 C CA . SER A 1 269 ? -26.323 -3.604 9.776 1.00 88.25 269 SER A CA 1
ATOM 2079 C C . SER A 1 269 ? -25.002 -3.876 9.039 1.00 88.25 269 SER A C 1
ATOM 2081 O O . SER A 1 269 ? -24.371 -4.912 9.247 1.00 88.25 269 SER A O 1
ATOM 2083 N N . THR A 1 270 ? -24.565 -2.957 8.172 1.00 88.44 270 THR A N 1
ATOM 2084 C CA . THR A 1 270 ? -23.298 -3.077 7.432 1.00 88.44 270 THR A CA 1
ATOM 2085 C C . THR A 1 270 ? -22.117 -2.839 8.363 1.00 88.44 270 THR A C 1
ATOM 2087 O O . THR A 1 270 ? -21.114 -3.551 8.289 1.00 88.44 270 THR A O 1
ATOM 2090 N N . TYR A 1 271 ? -22.252 -1.861 9.260 1.00 86.75 271 TYR A N 1
ATOM 2091 C CA . TYR A 1 271 ? -21.241 -1.563 10.264 1.00 86.75 271 TYR A CA 1
ATOM 2092 C C . TYR A 1 271 ? -21.106 -2.707 11.277 1.00 86.75 271 TYR A C 1
ATOM 2094 O O . TYR A 1 271 ? -19.995 -3.175 11.521 1.00 86.75 271 TYR A O 1
ATOM 2102 N N . GLU A 1 272 ? -22.224 -3.220 11.801 1.00 87.56 272 GLU A N 1
ATOM 2103 C CA . GLU A 1 272 ? -22.244 -4.382 12.700 1.00 87.56 272 GLU A CA 1
ATOM 2104 C C . GLU A 1 272 ? -21.566 -5.601 12.062 1.00 87.56 272 GLU A C 1
ATOM 2106 O O . GLU A 1 272 ? -20.708 -6.227 12.684 1.00 87.56 272 GLU A O 1
ATOM 2111 N N . ALA A 1 273 ? -21.865 -5.895 10.792 1.00 89.94 273 ALA A N 1
ATOM 2112 C CA . ALA A 1 273 ? -21.222 -6.990 10.071 1.00 89.94 273 ALA A CA 1
ATOM 2113 C C . ALA A 1 273 ? -19.700 -6.791 9.931 1.00 89.94 273 ALA A C 1
ATOM 2115 O O . ALA A 1 273 ? -18.930 -7.739 10.109 1.00 89.94 273 ALA A O 1
ATOM 2116 N N . ALA A 1 274 ? -19.241 -5.572 9.630 1.00 86.25 274 ALA A N 1
ATOM 2117 C CA . ALA A 1 274 ? -17.812 -5.264 9.556 1.00 86.25 274 ALA A CA 1
ATOM 2118 C C . ALA A 1 274 ? -17.123 -5.416 10.923 1.00 86.25 274 ALA A C 1
ATOM 2120 O O . ALA A 1 274 ? -16.035 -5.993 11.006 1.00 86.25 274 ALA A O 1
ATOM 2121 N N . PHE A 1 275 ? -17.780 -4.960 11.991 1.00 87.88 275 PHE A N 1
ATOM 2122 C CA . PHE A 1 275 ? -17.313 -5.096 13.367 1.00 87.88 275 PHE A CA 1
ATOM 2123 C C . PHE A 1 275 ? -17.201 -6.562 13.799 1.00 87.88 275 PHE A C 1
ATOM 2125 O O . PHE A 1 275 ? -16.155 -6.973 14.300 1.00 87.88 275 PHE A O 1
ATOM 2132 N N . GLU A 1 276 ? -18.223 -7.381 13.544 1.00 89.25 276 GLU A N 1
ATOM 2133 C CA . GLU A 1 276 ? -18.187 -8.818 13.837 1.00 89.25 276 GLU A CA 1
ATOM 2134 C C . GLU A 1 276 ? -17.040 -9.521 13.103 1.00 89.25 276 GLU A C 1
ATOM 2136 O O . GLU A 1 276 ? -16.314 -10.322 13.698 1.00 89.25 276 GLU A O 1
ATOM 2141 N N . VAL A 1 277 ? -16.829 -9.200 11.821 1.00 88.56 277 VAL A N 1
ATOM 2142 C CA . VAL A 1 277 ? -15.720 -9.752 11.029 1.00 88.56 277 VAL A CA 1
ATOM 2143 C C . VAL A 1 277 ? -14.366 -9.342 11.614 1.00 88.56 277 VAL A C 1
ATOM 2145 O O . VAL A 1 277 ? -13.469 -10.183 11.712 1.00 88.56 277 VAL A O 1
ATOM 2148 N N . ALA A 1 278 ? -14.202 -8.081 12.018 1.00 84.94 278 ALA A N 1
ATOM 2149 C CA . ALA A 1 278 ? -12.979 -7.606 12.662 1.00 84.94 278 ALA A CA 1
ATOM 2150 C C . ALA A 1 278 ? -12.732 -8.313 14.008 1.00 84.94 278 ALA A C 1
ATOM 2152 O O . ALA A 1 278 ? -11.621 -8.781 14.269 1.00 84.94 278 ALA A O 1
ATOM 2153 N N . GLN A 1 279 ? -13.776 -8.475 14.825 1.00 85.62 279 GLN A N 1
ATOM 2154 C CA . GLN A 1 279 ? -13.705 -9.152 16.119 1.00 85.62 279 GLN A CA 1
ATOM 2155 C C . GLN A 1 279 ? -13.312 -10.631 15.972 1.00 85.62 279 GLN A C 1
ATOM 2157 O O . GLN A 1 279 ? -12.370 -11.085 16.622 1.00 85.62 279 GLN A O 1
ATOM 2162 N N . GLN A 1 280 ? -13.953 -11.365 15.056 1.00 89.00 280 GLN A N 1
ATOM 2163 C CA . GLN A 1 280 ? -13.620 -12.767 14.771 1.00 89.00 280 GLN A CA 1
ATOM 2164 C C . GLN A 1 280 ? -12.157 -12.942 14.350 1.00 89.00 280 GLN A C 1
ATOM 2166 O O . GLN A 1 280 ? -11.501 -13.908 14.745 1.00 89.00 280 GLN A O 1
ATOM 2171 N N . ARG A 1 281 ? -11.619 -12.006 13.558 1.00 85.50 281 ARG A N 1
ATOM 2172 C CA . ARG A 1 281 ? -10.206 -12.028 13.156 1.00 85.50 281 ARG A CA 1
ATOM 2173 C C . ARG A 1 281 ? -9.278 -11.791 14.336 1.00 85.50 281 ARG A C 1
ATOM 2175 O O . ARG A 1 281 ? -8.294 -12.518 14.467 1.00 85.50 281 ARG A O 1
ATOM 2182 N N . LEU A 1 282 ? -9.575 -10.809 15.191 1.00 83.19 282 LEU A N 1
ATOM 2183 C CA . LEU A 1 282 ? -8.784 -10.554 16.396 1.00 83.19 282 LEU A CA 1
ATOM 2184 C C . LEU A 1 282 ? -8.745 -11.795 17.296 1.00 83.19 282 LEU A C 1
ATOM 2186 O O . LEU A 1 282 ? -7.674 -12.169 17.779 1.00 83.19 282 LEU A O 1
ATOM 2190 N N . ASP A 1 283 ? -9.886 -12.455 17.481 1.00 87.25 283 ASP A N 1
ATOM 2191 C CA . ASP A 1 283 ? -9.978 -13.665 18.295 1.00 87.25 283 ASP A CA 1
ATOM 2192 C C . ASP A 1 283 ? -9.178 -14.821 17.675 1.00 87.25 283 ASP A C 1
ATOM 2194 O O . ASP A 1 283 ? -8.342 -15.418 18.358 1.00 87.25 283 ASP A O 1
ATOM 2198 N N . ALA A 1 284 ? -9.303 -15.056 16.364 1.00 86.81 284 ALA A N 1
ATOM 2199 C CA . ALA A 1 284 ? -8.496 -16.050 15.649 1.00 86.81 284 ALA A CA 1
ATOM 2200 C C . ALA A 1 284 ? -6.983 -15.769 15.754 1.00 86.81 284 ALA A C 1
ATOM 2202 O O . ALA A 1 284 ? -6.173 -16.683 15.935 1.00 86.81 284 ALA A O 1
ATOM 2203 N N . HIS A 1 285 ? -6.580 -14.498 15.683 1.00 82.62 285 HIS A N 1
ATOM 2204 C CA . HIS A 1 285 ? -5.187 -14.100 15.866 1.00 82.62 285 HIS A CA 1
ATOM 2205 C C . HIS A 1 285 ? -4.693 -14.321 17.297 1.00 82.62 285 HIS A C 1
ATOM 2207 O O . HIS A 1 285 ? -3.575 -14.810 17.479 1.00 82.62 285 HIS A O 1
ATOM 2213 N N . ARG A 1 286 ? -5.503 -13.996 18.312 1.00 84.94 286 ARG A N 1
ATOM 2214 C CA . ARG A 1 286 ? -5.183 -14.268 19.722 1.00 84.94 286 ARG A CA 1
ATOM 2215 C C . ARG A 1 286 ? -4.989 -15.761 19.949 1.00 84.94 286 ARG A C 1
ATOM 2217 O O . ARG A 1 286 ? -3.986 -16.157 20.540 1.00 84.94 286 ARG A O 1
ATOM 2224 N N . GLU A 1 287 ? -5.881 -16.594 19.421 1.00 89.56 287 GLU A N 1
ATOM 2225 C CA . GLU A 1 287 ? -5.753 -18.052 19.483 1.00 89.56 287 GLU A CA 1
ATOM 2226 C C . GLU A 1 287 ? -4.461 -18.545 18.823 1.00 89.56 287 GLU A C 1
ATOM 2228 O O . GLU A 1 287 ? -3.709 -19.314 19.430 1.00 89.56 287 GLU A O 1
ATOM 2233 N N . ALA A 1 288 ? -4.146 -18.060 17.617 1.00 86.75 288 ALA A N 1
ATOM 2234 C CA . ALA A 1 288 ? -2.910 -18.405 16.919 1.00 86.75 288 ALA A CA 1
ATOM 2235 C C . ALA A 1 288 ? -1.661 -17.962 17.701 1.00 86.75 288 ALA A C 1
ATOM 2237 O O . ALA A 1 288 ? -0.689 -18.716 17.808 1.00 86.75 288 ALA A O 1
ATOM 2238 N N . PHE A 1 289 ? -1.679 -16.765 18.291 1.00 84.38 289 PHE A N 1
ATOM 2239 C CA . PHE A 1 289 ? -0.604 -16.266 19.145 1.00 84.38 289 PHE A CA 1
ATOM 2240 C C . PHE A 1 289 ? -0.403 -17.157 20.377 1.00 84.38 289 PHE A C 1
ATOM 2242 O O . PHE A 1 289 ? 0.717 -17.609 20.627 1.00 84.38 289 PHE A O 1
ATOM 2249 N N . TYR A 1 290 ? -1.475 -17.485 21.105 1.00 86.75 290 TYR A N 1
ATOM 2250 C CA . TYR A 1 290 ? -1.398 -18.377 22.263 1.00 86.75 290 TYR A CA 1
ATOM 2251 C C . TYR A 1 290 ? -0.934 -19.784 21.877 1.00 86.75 290 TYR A C 1
ATOM 2253 O O . TYR A 1 290 ? -0.140 -20.383 22.603 1.00 86.75 290 TYR A O 1
ATOM 2261 N N . ALA A 1 291 ? -1.352 -20.303 20.721 1.00 89.69 291 ALA A N 1
ATOM 2262 C CA . ALA A 1 291 ? -0.865 -21.577 20.200 1.00 89.69 291 ALA A CA 1
ATOM 2263 C C . ALA A 1 291 ? 0.651 -21.543 19.926 1.00 89.69 291 ALA A C 1
ATOM 2265 O O . ALA A 1 291 ? 1.366 -22.458 20.345 1.00 89.69 291 ALA A O 1
ATOM 2266 N N . ARG A 1 292 ? 1.163 -20.472 19.296 1.00 88.88 292 ARG A N 1
ATOM 2267 C CA . ARG A 1 292 ? 2.607 -20.266 19.061 1.00 88.88 292 ARG A CA 1
ATOM 2268 C C . ARG A 1 292 ? 3.387 -20.162 20.375 1.00 88.88 292 ARG A C 1
ATOM 2270 O O . ARG A 1 292 ? 4.402 -20.839 20.536 1.00 88.88 292 ARG A O 1
ATOM 2277 N N . MET A 1 293 ? 2.892 -19.378 21.332 1.00 85.81 293 MET A N 1
ATOM 2278 C CA . MET A 1 293 ? 3.510 -19.223 22.655 1.00 85.81 293 MET A CA 1
ATOM 2279 C C . MET A 1 293 ? 3.543 -20.541 23.438 1.00 85.81 293 MET A C 1
ATOM 2281 O O . MET A 1 293 ? 4.581 -20.902 23.988 1.00 85.81 293 MET A O 1
ATOM 2285 N N . ASN A 1 294 ? 2.447 -21.305 23.439 1.00 90.56 294 ASN A N 1
ATOM 2286 C CA . ASN A 1 294 ? 2.375 -22.612 24.100 1.00 90.56 294 ASN A CA 1
ATOM 2287 C C . ASN A 1 294 ? 3.286 -23.663 23.448 1.00 90.56 294 ASN A C 1
ATOM 2289 O O . ASN A 1 294 ? 3.823 -24.530 24.138 1.00 90.56 294 ASN A O 1
ATOM 2293 N N . ALA A 1 295 ? 3.474 -23.610 22.127 1.00 91.69 295 ALA A N 1
ATOM 2294 C CA . ALA A 1 295 ? 4.451 -24.458 21.450 1.00 91.69 295 ALA A CA 1
ATOM 2295 C C . ALA A 1 295 ? 5.883 -24.104 21.882 1.00 91.69 295 ALA A C 1
ATOM 2297 O O . ALA A 1 295 ? 6.682 -25.000 22.147 1.00 91.69 295 ALA A O 1
ATOM 2298 N N . TYR A 1 296 ? 6.190 -22.810 22.022 1.00 89.06 296 TYR A N 1
ATOM 2299 C CA . TYR A 1 296 ? 7.504 -22.342 22.462 1.00 89.06 296 TYR A CA 1
ATOM 2300 C C . TYR A 1 296 ? 7.827 -22.770 23.901 1.00 89.06 296 TYR A C 1
ATOM 2302 O O . TYR A 1 296 ? 8.908 -23.298 24.160 1.00 89.06 296 TYR A O 1
ATOM 2310 N N . THR A 1 297 ? 6.882 -22.627 24.836 1.00 90.12 297 THR A N 1
ATOM 2311 C CA . THR A 1 297 ? 7.100 -22.975 26.253 1.00 90.12 297 THR A CA 1
ATOM 2312 C C . THR A 1 297 ? 7.316 -24.471 26.487 1.00 90.12 297 THR A C 1
ATOM 2314 O O . THR A 1 297 ? 8.074 -24.835 27.381 1.00 90.12 297 THR A O 1
ATOM 2317 N N . ARG A 1 298 ? 6.739 -25.354 25.659 1.00 88.81 298 ARG A N 1
ATOM 2318 C CA . ARG A 1 298 ? 6.975 -26.813 25.731 1.00 88.81 298 ARG A CA 1
ATOM 2319 C C . ARG A 1 298 ? 8.402 -27.232 25.369 1.00 88.81 298 ARG A C 1
ATOM 2321 O O . ARG A 1 298 ? 8.805 -28.339 25.714 1.00 88.81 298 ARG A O 1
ATOM 2328 N N . HIS A 1 299 ? 9.151 -26.378 24.674 1.00 85.00 299 HIS A N 1
ATOM 2329 C CA . HIS A 1 299 ? 10.523 -26.657 24.250 1.00 85.00 299 HIS A CA 1
ATOM 2330 C C . HIS A 1 299 ? 11.588 -26.024 25.147 1.00 85.00 299 HIS A C 1
ATOM 2332 O O . HIS A 1 299 ? 12.772 -26.252 24.907 1.00 85.00 299 HIS A O 1
ATOM 2338 N N . ILE A 1 300 ? 11.197 -25.274 26.181 1.00 83.06 300 ILE A N 1
ATOM 2339 C CA . ILE A 1 300 ? 12.127 -24.770 27.192 1.00 83.06 300 ILE A CA 1
ATOM 2340 C C . ILE A 1 300 ? 12.265 -25.865 28.259 1.00 83.06 300 ILE A C 1
ATOM 2342 O O . ILE A 1 300 ? 11.294 -26.132 28.970 1.00 83.06 300 ILE A O 1
ATOM 2346 N N . PRO A 1 301 ? 13.425 -26.540 28.378 1.00 76.88 301 PRO A N 1
ATOM 2347 C CA . PRO A 1 301 ? 13.646 -27.485 29.461 1.00 76.88 301 PRO A CA 1
ATOM 2348 C C . PRO A 1 301 ? 13.558 -26.717 30.778 1.00 76.88 301 PRO A C 1
ATOM 2350 O O . PRO A 1 301 ? 14.283 -25.740 30.971 1.00 76.88 301 PRO A O 1
ATOM 2353 N N . TRP A 1 302 ? 12.664 -27.143 31.667 1.00 73.12 302 TRP A N 1
ATOM 2354 C CA . TRP A 1 302 ? 12.684 -26.707 33.058 1.00 73.12 302 TRP A CA 1
ATOM 2355 C C . TRP A 1 302 ? 13.970 -27.267 33.678 1.00 73.12 302 TRP A C 1
ATOM 2357 O O . TRP A 1 302 ? 14.045 -28.464 33.953 1.00 73.12 302 TRP A O 1
ATOM 2367 N N . TYR A 1 303 ? 15.000 -26.425 33.763 1.00 60.22 303 TYR A N 1
ATOM 2368 C CA . TYR A 1 303 ? 16.238 -26.702 34.493 1.00 60.22 303 TYR A CA 1
ATOM 2369 C C . TYR A 1 303 ? 16.035 -26.497 35.992 1.00 60.22 303 TYR A C 1
ATOM 2371 O O . TYR A 1 303 ? 15.319 -25.536 36.358 1.00 60.22 303 TYR A O 1
#

Sequence (303 aa):
MAHKMRTRRRARREKSPLLRLPTDLLRKIASHTVSPAVVVAVGKFAPERAALRKGTDAAERSRFGGIGMTVREAEHELRTRYRNIVDESSLASREAAGRAFSRRNIVRTDERHPDAPANRDDWVLDGEYDPRRVFVPFRFMRTLIAYGAKLSRECIPLHYVAGCPSAGSVDVARLLLAAGADIDAECEPDDGAGTCALAWCIEARPARAAKYELATFLIEEGCDVVKADAGYLVASGADLLRNLEDEPLTPANQRLIDLIKSALNVEESTYEAAFEVAQQRLDAHREAFYARMNAYTRHIPWY

Radius of gyration: 25.65 Å; chains: 1; bounding box: 63×63×87 Å

Organism: NCBI:txid35677

pLDDT: mean 77.67, std 15.53, range [37.31, 97.44]

Secondary structure (DSSP, 8-state):
----------------GGGGS-HHHHHHHHHHH--HHHHHHTTT-HHHHHHHHHHHHHHHHHTTTT-PPPHHHHHHHHHHH-TTTS-TTTTSSHHHHHHHHHSTTS----S--TTS-S-GGGT--SS---TTSPPPPHHHHHHHHHHTPPPPTT--HHHHHHHS--TTHHHHHHHHHHTT--TT-B--GGGSSS-BHHHHHHHSSSP-HHHHHHHHHHHHTT--HHHHHHHHHHHHSS-HHHHHHTS---HHHHHHHHHHHHHH-S-HHHHHHHHHHHHHHHHHHHHHHHHHHHHHHTTS---

InterPro domains:
  IPR002110 Ankyrin repeat [PF00023] (156-185)
  IPR036770 Ankyrin repeat-containing domain superfamily [G3DSA:1.25.40.20] (137-292)
  IPR036770 Ankyrin repeat-containing domain superfamily [SSF48403] (141-229)

Foldseek 3Di:
DPDDPPPPPPPPPVQPPLVPDDLVVLLVVLLPPLDVVVLVSNPPDPSSSVSSVNSNQVNLCVLLVNPAGALVVLVVCCVPVVCVQAPVQCLVDLASLLVSQLDLSLPQCPDDDPPDPPPCVVVDPVDDPPSSDRDDPLVNLSSSVSNNRQHDLQHQVLLSCLQDPDVCSLSSNSSCVSSVHDQQRFYQPPPWFRAGSLLSLLPRPPRDLRSLVSNVSSVVVPHQLLLNQLLNCLTPVDGSLVSLVPHPDDPSSVVSNVSSVVNVPDPPVVSVVSNVVSNVRRVVSVVVVVVVVVVVVVPDPPD